Protein AF-A0A0C1RBG1-F1 (afdb_monomer)

Solvent-accessible surface area (backbone atoms only — not comparable to full-atom values): 11084 Å² total; per-residue (Å²): 135,83,86,79,91,82,89,80,85,78,92,84,81,88,85,77,86,66,79,85,80,63,87,72,46,83,83,54,57,69,66,54,53,52,53,46,37,55,54,37,28,77,75,60,36,88,51,19,62,55,52,54,53,48,50,45,70,75,40,62,83,54,51,66,67,57,48,42,53,54,52,25,73,69,40,92,48,73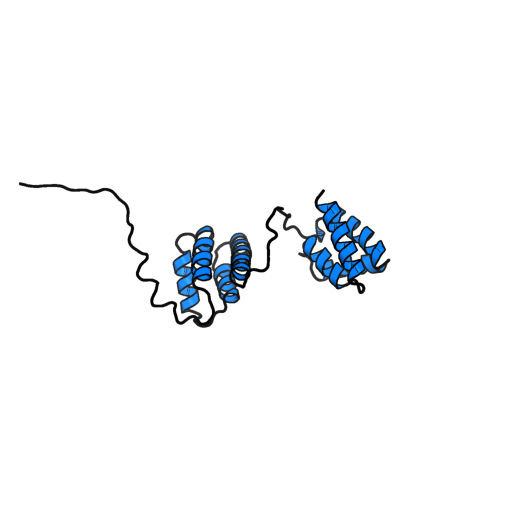,65,59,15,50,52,48,38,55,53,47,52,51,50,56,57,66,75,59,68,92,78,75,87,78,88,77,88,77,90,73,73,92,50,33,33,81,79,34,64,68,58,48,52,50,52,37,57,54,37,30,77,76,65,35,83,56,25,57,56,54,52,51,51,50,40,72,77,34,71,72,38,34,57,67,56,48,50,53,55,51,33,72,69,35,92,46,66,70,60,19,51,53,50,53,50,55,52,51,59,64,76,74,108

Organism: NCBI:txid1479485

Mean predicted aligned error: 18.34 Å

InterPro domains:
  IPR058395 Domain of unknown function DUF8082 [PF26309] (31-93)
  IPR058395 Domain of unknown function DUF8082 [PF26309] (118-177)

Radius of gyration: 24.05 Å; Cα contacts (8 Å, |Δi|>4): 130; chains: 1; bounding box: 37×74×69 Å

Sequence (181 aa):
KTGEAKDNTPEKQKFSDIKTSIENTLGINSEFLASCQEELTSFVGPFASVLLKNTLNQFPQLTPNELVERLAVAIPHPERSREFRNRAQILLSQTGSPQETTLFQDVVTSFPAANDPEFLQYCRKELVSFVGPFATVLIEDTIANNPNITPEQLVEVLVAKIPHQQRAQEFRNRIQIKYKS

Nearest PDB structures (foldseek):
  8w7t-assembly1_A-15  TM=1.778E-01  e=5.847E+00  Ureaplasma diversum
  8w7t-assembly1_A-17  TM=1.778E-01  e=5.847E+00  Ureaplasma diversum
  8w7t-assembly1_A-19  TM=1.778E-01  e=5.847E+00  Ureaplasma diversum
  8w7t-assembly1_A-21  TM=1.778E-01  e=5.847E+00  Ureaplasma diversum
  8w7t-assembly1_A-23  TM=1.778E-01  e=5.847E+00  Ureaplasma diversum

pLDDT: mean 70.13, std 16.53, range [34.0, 85.94]

Foldseek 3Di:
DDDDDDDDDDDPDDPPPPPPPLVQLPADDPVLLVVLLVLLCVQANPCSVVQLVVLCVVPVHDHLLVSLLSSLVVGDDVVSSVVSSVVSVVSVVVVPDDDDDDDDDDPPDQAAPLVVVVLVVVLLVLLCVQPNPCSVVLLVVVCVVPVSHHSLNSLVSSLVVRPDVVSSVVSVVVSVVVVVD

Structure (mmCIF, N/CA/C/O backbone):
data_AF-A0A0C1RBG1-F1
#
_entry.id   AF-A0A0C1RBG1-F1
#
loop_
_atom_site.group_PDB
_atom_site.id
_atom_site.type_symbol
_atom_site.label_atom_id
_atom_site.label_alt_id
_atom_site.label_comp_id
_atom_site.label_asym_id
_atom_site.label_entity_id
_atom_site.label_seq_id
_atom_site.pdbx_PDB_ins_code
_atom_site.Cartn_x
_atom_site.Cartn_y
_atom_site.Cartn_z
_atom_site.occupancy
_atom_site.B_iso_or_equiv
_atom_site.auth_seq_id
_atom_site.auth_comp_id
_atom_site.auth_asym_id
_atom_site.auth_atom_id
_atom_site.pdbx_PDB_model_num
ATOM 1 N N . LYS A 1 1 ? 4.254 56.036 -44.873 1.00 40.91 1 LYS A N 1
ATOM 2 C CA . LYS A 1 1 ? 5.076 54.826 -45.113 1.00 40.91 1 LYS A CA 1
ATOM 3 C C . LYS A 1 1 ? 5.541 54.332 -43.750 1.00 40.91 1 LYS A C 1
ATOM 5 O O . LYS A 1 1 ? 6.156 55.124 -43.057 1.00 40.91 1 LYS A O 1
ATOM 10 N N . THR A 1 2 ? 4.933 53.263 -43.230 1.00 41.03 2 THR A N 1
ATOM 11 C CA . THR A 1 2 ? 5.421 51.861 -43.337 1.00 41.03 2 THR A CA 1
ATOM 12 C C . THR A 1 2 ? 6.419 51.602 -42.203 1.00 41.03 2 THR A C 1
ATOM 14 O O . THR A 1 2 ? 7.477 52.211 -42.227 1.00 41.03 2 THR A O 1
ATOM 17 N N . GLY A 1 3 ? 6.013 50.939 -41.112 1.00 39.97 3 GLY A N 1
ATOM 18 C CA . GLY A 1 3 ? 6.242 49.497 -40.837 1.00 39.97 3 GLY A CA 1
ATOM 19 C C . GLY A 1 3 ? 7.303 49.404 -39.714 1.00 39.97 3 GLY A C 1
ATOM 20 O O . GLY A 1 3 ? 8.108 50.321 -39.631 1.00 39.97 3 GLY A O 1
ATOM 21 N N . GLU A 1 4 ? 7.396 48.475 -38.758 1.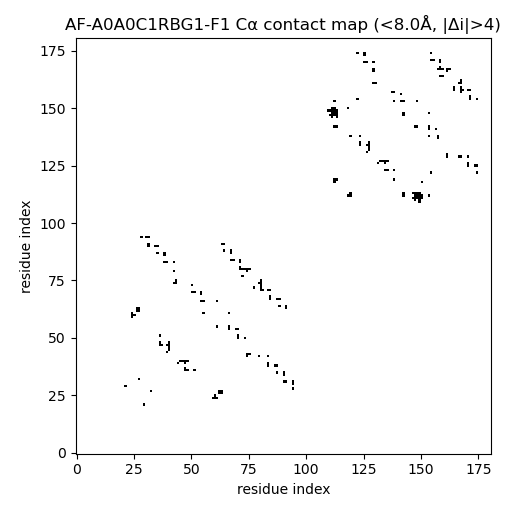00 41.66 4 GLU A N 1
ATOM 22 C CA . GLU A 1 4 ? 6.865 47.135 -38.430 1.00 41.66 4 GLU A CA 1
ATOM 23 C C . GLU A 1 4 ? 7.052 46.982 -36.881 1.00 41.66 4 GLU A C 1
ATOM 25 O O . GLU A 1 4 ? 7.977 47.580 -36.337 1.00 41.66 4 GLU A O 1
ATOM 30 N N . ALA A 1 5 ? 6.115 46.470 -36.060 1.00 46.34 5 ALA A N 1
ATOM 31 C CA . ALA A 1 5 ? 5.896 45.060 -35.643 1.00 46.34 5 ALA A CA 1
ATOM 32 C C . ALA A 1 5 ? 7.207 44.288 -35.313 1.00 46.34 5 ALA A C 1
ATOM 34 O O . ALA A 1 5 ? 8.104 44.276 -36.141 1.00 46.34 5 ALA A O 1
ATOM 35 N N . LYS A 1 6 ? 7.430 43.601 -34.175 1.00 43.31 6 LYS A N 1
ATOM 36 C CA . LYS A 1 6 ? 6.595 42.712 -33.331 1.00 43.31 6 LYS A CA 1
ATOM 37 C C . LYS A 1 6 ? 7.148 42.695 -31.891 1.00 43.31 6 LYS A C 1
ATOM 39 O O . LYS A 1 6 ? 8.359 42.703 -31.709 1.00 43.31 6 LYS A O 1
ATOM 44 N N . ASP A 1 7 ? 6.343 42.916 -30.857 1.00 39.44 7 ASP A N 1
ATOM 45 C CA . ASP A 1 7 ? 5.373 42.014 -30.200 1.00 39.44 7 ASP A CA 1
ATOM 46 C C . ASP A 1 7 ? 6.014 40.828 -29.457 1.00 39.44 7 ASP A C 1
ATOM 48 O O . ASP A 1 7 ? 6.644 39.951 -30.045 1.00 39.44 7 ASP A O 1
ATOM 52 N N . ASN A 1 8 ? 5.864 40.887 -28.133 1.00 40.06 8 ASN A N 1
ATOM 53 C CA . ASN A 1 8 ? 6.366 39.961 -27.130 1.00 40.06 8 ASN A CA 1
ATOM 54 C C . ASN A 1 8 ? 5.253 38.955 -26.770 1.00 40.06 8 ASN A C 1
ATOM 56 O O . ASN A 1 8 ? 4.129 39.346 -26.479 1.00 40.06 8 ASN A O 1
ATOM 60 N N . THR A 1 9 ? 5.625 37.677 -26.722 1.00 42.31 9 THR A N 1
ATOM 61 C CA . THR A 1 9 ? 5.037 36.524 -26.000 1.00 42.31 9 THR A CA 1
ATOM 62 C C . THR A 1 9 ? 4.398 36.924 -24.644 1.00 42.31 9 THR A C 1
ATOM 64 O O . THR A 1 9 ? 4.961 37.816 -24.005 1.00 42.31 9 THR A O 1
ATOM 67 N N . PRO A 1 10 ? 3.322 36.279 -24.108 1.00 40.59 10 PRO A N 1
ATOM 68 C CA . PRO A 1 10 ? 2.993 34.848 -24.215 1.00 40.59 10 PRO A CA 1
ATOM 69 C C . PRO A 1 10 ? 1.539 34.466 -24.556 1.00 40.59 10 PRO A C 1
ATOM 71 O O . PRO A 1 10 ? 0.566 35.078 -24.121 1.00 40.59 10 PRO A O 1
ATOM 74 N N . GLU A 1 11 ? 1.418 33.331 -25.247 1.00 36.16 11 GLU A N 1
ATOM 75 C CA . GLU A 1 11 ? 0.193 32.562 -25.478 1.00 36.16 11 GLU A CA 1
ATOM 76 C C . GL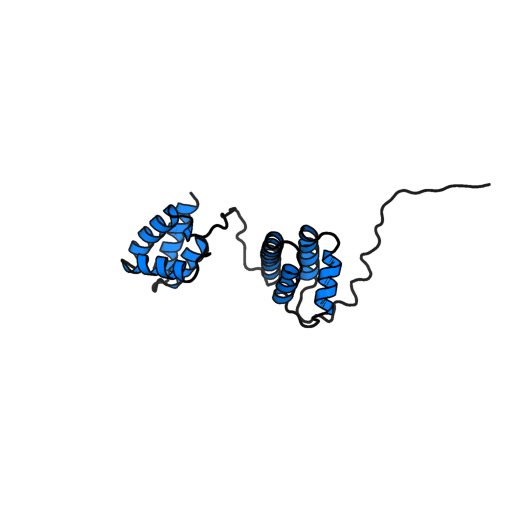U A 1 11 ? -0.535 32.213 -24.165 1.00 36.16 11 GLU A C 1
ATOM 78 O O . GLU A 1 11 ? -0.269 31.213 -23.500 1.00 36.16 11 GLU A O 1
ATOM 83 N N . LYS A 1 12 ? -1.516 33.039 -23.808 1.00 39.66 12 LYS A N 1
ATOM 84 C CA . LYS A 1 12 ? -2.578 32.748 -22.838 1.00 39.66 12 LYS A CA 1
ATOM 85 C C . LYS A 1 12 ? -3.860 32.411 -23.598 1.00 39.66 12 LYS A C 1
ATOM 87 O O . LYS A 1 12 ? -4.840 33.135 -23.487 1.00 39.66 12 LYS A O 1
ATOM 92 N N . GLN A 1 13 ? -3.884 31.345 -24.401 1.00 44.03 13 GLN A N 1
ATOM 93 C CA . GLN A 1 13 ? -5.141 30.985 -25.066 1.00 44.03 13 GLN A CA 1
ATOM 94 C C . GLN A 1 13 ? -5.253 29.510 -25.453 1.00 44.03 13 GLN A C 1
ATOM 96 O O . GLN A 1 13 ? -5.142 29.167 -26.624 1.00 44.03 13 GLN A O 1
ATOM 101 N N . LYS A 1 14 ? -5.545 28.637 -24.473 1.00 38.44 14 LYS A N 1
ATOM 102 C CA . LYS A 1 14 ? -6.302 27.394 -24.733 1.00 38.44 14 LYS A CA 1
ATOM 103 C C . LYS A 1 14 ? -6.879 26.733 -23.472 1.00 38.44 14 LYS A C 1
ATOM 105 O O . LYS A 1 14 ? -6.577 25.588 -23.167 1.00 38.44 14 LYS A O 1
ATOM 110 N N . PHE A 1 15 ? -7.717 27.453 -22.726 1.00 42.78 15 PHE A N 1
ATOM 111 C CA . PHE A 1 15 ? -8.453 26.887 -21.578 1.00 42.78 15 PHE A CA 1
ATOM 112 C C . PHE A 1 15 ? -9.985 26.906 -21.750 1.00 42.78 15 PHE A C 1
ATOM 114 O O . PHE A 1 15 ? -10.704 26.537 -20.827 1.00 42.78 15 PHE A O 1
ATOM 121 N N . SER A 1 16 ? -10.512 27.304 -22.913 1.00 35.94 16 SER A N 1
ATOM 122 C CA . SER A 1 16 ? -11.955 27.540 -23.098 1.00 35.94 16 SER A CA 1
ATOM 123 C C . SER A 1 16 ? -12.745 26.406 -23.761 1.00 35.94 16 SER A C 1
ATOM 125 O O . SER A 1 16 ? -13.958 26.365 -23.592 1.00 35.94 16 SER A O 1
ATOM 127 N N . ASP A 1 17 ? -12.113 25.453 -24.451 1.00 35.94 17 ASP A N 1
ATOM 128 C CA . ASP A 1 17 ? -12.851 24.482 -25.288 1.00 35.94 17 ASP A CA 1
ATOM 129 C C . ASP A 1 17 ? -13.026 23.088 -24.664 1.00 35.94 17 ASP A C 1
ATOM 131 O O . ASP A 1 17 ? -13.453 22.150 -25.334 1.00 35.94 17 ASP A O 1
ATOM 135 N N . ILE A 1 18 ? -12.685 22.916 -23.385 1.00 45.59 18 ILE A N 1
ATOM 136 C CA . ILE A 1 18 ? -12.730 21.597 -22.723 1.00 45.59 18 ILE A CA 1
ATOM 137 C C . ILE A 1 18 ? -13.996 21.436 -21.866 1.00 45.59 18 ILE A C 1
ATOM 139 O O . ILE A 1 18 ? -14.358 20.323 -21.506 1.00 45.59 18 ILE A O 1
ATOM 143 N N . LYS A 1 19 ? -14.724 22.523 -21.575 1.00 41.97 19 LYS A N 1
ATOM 144 C CA . LYS A 1 19 ? -15.831 22.492 -20.608 1.00 41.97 19 LYS A CA 1
ATOM 145 C C . LYS A 1 19 ? -17.075 21.724 -21.092 1.00 41.97 19 LYS A C 1
ATOM 147 O O . LYS A 1 19 ? -17.857 21.289 -20.263 1.00 41.97 19 LYS A O 1
ATOM 152 N N . THR A 1 20 ? -17.254 21.500 -22.396 1.00 39.50 20 THR A N 1
ATOM 153 C CA . THR A 1 20 ? -18.578 21.119 -22.942 1.00 39.50 20 THR A CA 1
ATOM 154 C C . THR A 1 20 ? -18.676 19.686 -23.487 1.00 39.50 20 THR A C 1
ATOM 156 O O . THR A 1 20 ? -19.682 19.336 -24.090 1.00 39.50 20 THR A O 1
ATOM 159 N N . SER A 1 21 ? -17.671 18.822 -23.288 1.00 39.47 21 SER A N 1
ATOM 160 C CA . SER A 1 21 ? -17.749 17.417 -23.751 1.00 39.47 21 SER A CA 1
ATOM 161 C C . SER A 1 21 ? -17.350 16.367 -22.706 1.00 39.47 21 SER A C 1
ATOM 163 O O . SER A 1 21 ? -17.203 15.197 -23.052 1.00 39.47 21 SER A O 1
ATOM 165 N N . ILE A 1 22 ? -17.192 16.769 -21.441 1.00 50.31 22 ILE A N 1
ATOM 166 C CA . ILE A 1 22 ? -16.882 15.883 -20.300 1.00 50.31 22 ILE A CA 1
ATOM 167 C C . ILE A 1 22 ? -18.067 15.719 -19.335 1.00 50.31 22 ILE A C 1
ATOM 169 O O . ILE A 1 22 ? -17.933 15.071 -18.306 1.00 50.31 22 ILE A O 1
ATOM 173 N N . GLU A 1 23 ? -19.244 16.261 -19.664 1.00 42.66 23 GLU A N 1
ATOM 174 C CA . GLU A 1 23 ? -20.423 16.216 -18.780 1.00 42.66 23 GLU A CA 1
ATOM 175 C C . GLU A 1 23 ? -21.245 14.919 -18.893 1.00 42.66 23 GLU A C 1
ATOM 177 O O . GLU A 1 23 ? -22.33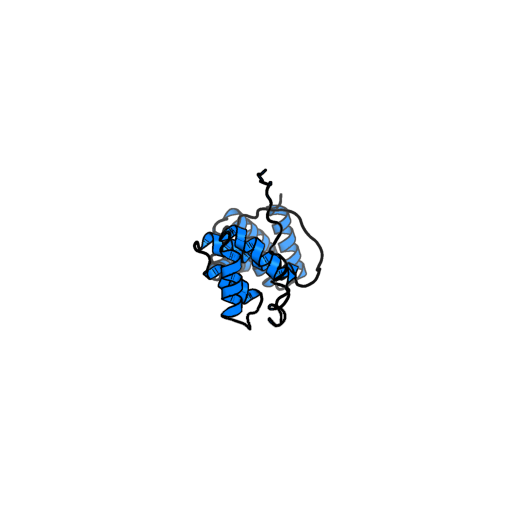7 14.836 -18.341 1.00 42.66 23 GLU A O 1
ATOM 182 N N . ASN A 1 24 ? -20.733 13.886 -19.575 1.00 44.47 24 ASN A N 1
ATOM 183 C CA . ASN A 1 24 ? -21.423 12.592 -19.688 1.00 44.47 24 ASN A CA 1
ATOM 184 C C . ASN A 1 24 ? -20.590 11.378 -19.233 1.00 44.47 24 ASN A C 1
ATOM 186 O O . ASN A 1 24 ? -20.993 10.238 -19.449 1.00 44.47 24 ASN A O 1
ATOM 190 N N . THR A 1 25 ? -19.447 11.594 -18.572 1.00 48.81 25 THR A N 1
ATOM 191 C CA . THR A 1 25 ? -18.699 10.508 -17.914 1.00 48.81 25 THR A CA 1
ATOM 192 C C . THR A 1 25 ? -19.231 10.351 -16.491 1.00 48.81 25 THR A C 1
ATOM 194 O O . THR A 1 25 ? -18.678 10.883 -15.530 1.00 48.81 25 THR A O 1
ATOM 197 N N . LEU A 1 26 ? -20.381 9.685 -16.383 1.00 54.84 26 LEU A N 1
ATOM 198 C CA . LEU A 1 26 ? -21.123 9.410 -15.151 1.00 54.84 26 LEU A CA 1
ATOM 199 C C . LEU A 1 26 ? -20.209 8.818 -14.054 1.00 54.84 26 LEU A C 1
ATOM 201 O O . LEU A 1 26 ? -19.971 7.615 -14.023 1.00 54.84 26 LEU A O 1
ATOM 205 N N . GLY A 1 27 ? -19.710 9.664 -13.145 1.00 56.00 27 GLY A N 1
ATOM 206 C CA . GLY A 1 27 ? -19.064 9.248 -11.892 1.00 56.00 27 GLY A CA 1
ATOM 207 C C . GLY A 1 27 ? -17.600 9.655 -11.691 1.00 56.00 27 GLY A C 1
ATOM 208 O O . GLY A 1 27 ? -17.068 9.399 -10.613 1.00 56.00 27 GLY A O 1
ATOM 209 N N . ILE A 1 28 ? -16.942 10.298 -12.666 1.00 68.12 28 ILE A N 1
ATOM 210 C CA . ILE A 1 28 ? -15.566 10.800 -12.490 1.00 68.12 28 ILE A CA 1
ATOM 211 C C . ILE A 1 28 ? -15.582 12.314 -12.254 1.00 68.12 28 ILE A C 1
ATOM 213 O O . ILE A 1 28 ? -16.000 13.082 -13.118 1.00 68.12 28 ILE A O 1
ATOM 217 N N . ASN A 1 29 ? -15.094 12.750 -11.089 1.00 75.50 29 ASN A N 1
ATOM 218 C CA . ASN A 1 29 ? -15.007 14.168 -10.737 1.00 75.50 29 ASN A CA 1
ATOM 219 C C . ASN A 1 29 ? -14.076 14.926 -11.701 1.00 75.50 29 ASN A C 1
ATOM 221 O O . ASN A 1 29 ? -12.960 14.487 -11.986 1.00 75.50 29 ASN A O 1
ATOM 225 N N . SER A 1 30 ? -14.498 16.104 -12.167 1.00 74.12 30 SER A N 1
ATOM 226 C CA . SER A 1 30 ? -13.683 16.950 -13.053 1.00 74.12 30 SER A CA 1
ATOM 227 C C . SER A 1 30 ? -12.395 17.440 -12.385 1.00 74.12 30 SER A C 1
ATOM 229 O O . SER A 1 30 ? -11.378 17.608 -13.051 1.00 74.12 30 SER A O 1
ATOM 231 N N . GLU A 1 31 ? -12.438 17.645 -11.067 1.00 77.44 31 GLU A N 1
ATOM 232 C CA . GLU A 1 31 ? -11.278 18.012 -10.251 1.00 77.44 31 GLU A CA 1
ATOM 233 C C . GLU A 1 31 ? -10.235 16.891 -10.247 1.00 77.44 31 GLU A C 1
ATOM 235 O O . GLU A 1 31 ? -9.071 17.124 -10.564 1.00 77.44 31 GLU A O 1
ATOM 240 N N . PHE A 1 32 ? -10.684 15.649 -10.042 1.00 81.62 32 PHE A N 1
ATOM 241 C CA . PHE A 1 32 ? -9.833 14.471 -10.172 1.00 81.62 32 PHE A CA 1
ATOM 242 C C . PHE A 1 32 ? -9.216 14.371 -11.571 1.00 81.62 32 PHE A C 1
ATOM 244 O O . PHE A 1 32 ? -8.028 14.102 -11.695 1.00 81.62 32 PHE A O 1
ATOM 251 N N . LEU A 1 33 ? -9.994 14.609 -12.629 1.00 82.62 33 LEU A N 1
ATOM 252 C CA . LEU A 1 33 ? -9.501 14.564 -14.008 1.00 82.62 33 LEU A CA 1
ATOM 253 C C . LEU A 1 33 ? -8.387 15.582 -14.270 1.00 82.62 33 LEU A C 1
ATOM 255 O O . LEU A 1 33 ? -7.390 15.239 -14.906 1.00 82.62 33 LEU A O 1
ATOM 259 N N . ALA A 1 34 ? -8.537 16.807 -13.765 1.00 82.62 34 ALA A N 1
ATOM 260 C CA . ALA A 1 34 ? -7.521 17.845 -13.888 1.00 82.62 34 ALA A CA 1
ATOM 261 C C . ALA A 1 34 ? -6.238 17.466 -13.131 1.00 82.62 34 ALA A C 1
ATOM 263 O O . ALA A 1 34 ? -5.156 17.485 -13.720 1.00 82.62 34 ALA A O 1
ATOM 264 N N . SER A 1 35 ? -6.361 17.038 -11.871 1.00 81.88 35 SER A N 1
ATOM 265 C CA . SER A 1 35 ? -5.220 16.601 -11.057 1.00 81.88 35 SER A CA 1
ATOM 266 C C . SER A 1 35 ? -4.542 15.356 -11.628 1.00 81.88 35 SER A C 1
ATOM 268 O O . SER A 1 35 ? -3.320 15.278 -11.676 1.00 81.88 35 SER A O 1
ATOM 270 N N . CYS A 1 36 ? -5.320 14.393 -12.121 1.00 83.56 36 CYS A N 1
ATOM 271 C CA . CYS A 1 36 ? -4.805 13.184 -12.751 1.00 83.56 36 CYS A CA 1
ATOM 272 C C . CYS A 1 36 ? -4.045 13.516 -14.040 1.00 83.56 36 CYS A C 1
ATOM 274 O O . CYS A 1 36 ? -2.986 12.946 -14.285 1.00 83.56 36 CYS A O 1
ATOM 276 N N . GLN A 1 37 ? -4.536 14.468 -14.843 1.00 85.38 37 GLN A N 1
ATOM 277 C CA . GLN A 1 37 ? -3.828 14.936 -16.034 1.00 85.38 37 GLN A CA 1
ATOM 278 C C . GLN A 1 37 ? -2.500 15.612 -15.686 1.00 85.38 37 GLN A C 1
ATOM 280 O O . GLN A 1 37 ? -1.495 15.362 -16.353 1.00 85.38 37 GLN A O 1
ATOM 285 N N . GLU A 1 38 ? -2.500 16.491 -14.685 1.00 83.38 38 GLU A N 1
ATOM 286 C CA . GLU A 1 38 ? -1.295 17.184 -14.228 1.00 83.38 38 GLU A CA 1
ATOM 287 C C . GLU A 1 38 ? -0.256 16.175 -13.738 1.00 83.38 38 GLU A C 1
ATOM 289 O O . GLU A 1 38 ? 0.891 16.194 -14.184 1.00 83.38 38 GLU A O 1
ATOM 294 N N . GLU A 1 39 ? -0.692 15.204 -12.937 1.00 82.50 39 GLU A N 1
ATOM 295 C CA . GLU A 1 39 ? 0.194 14.169 -12.426 1.00 82.50 39 GLU A CA 1
ATOM 296 C C . GLU A 1 39 ? 0.720 13.276 -13.555 1.00 82.50 39 GLU A C 1
ATOM 298 O O . GLU A 1 39 ? 1.917 13.026 -13.658 1.00 82.50 39 GLU A O 1
ATOM 303 N N . LEU A 1 40 ? -0.141 12.879 -14.495 1.00 83.38 40 LEU A N 1
ATOM 304 C CA . LEU A 1 40 ? 0.254 12.124 -15.682 1.00 83.38 40 LEU A CA 1
ATOM 305 C C . LEU A 1 40 ? 1.269 12.906 -16.541 1.00 83.38 40 LEU A C 1
ATOM 307 O O . LEU A 1 40 ? 2.193 12.312 -17.101 1.00 83.38 40 LEU A O 1
ATOM 311 N N . THR A 1 41 ? 1.154 14.237 -16.604 1.00 84.75 41 THR A N 1
ATOM 312 C CA . THR A 1 41 ? 2.094 15.111 -17.330 1.00 84.75 41 THR A CA 1
ATOM 313 C C . THR A 1 41 ? 3.503 15.025 -16.745 1.00 84.75 41 THR A C 1
ATOM 315 O O . THR A 1 41 ? 4.471 15.037 -17.503 1.00 84.75 41 THR A O 1
ATOM 318 N N . SER A 1 42 ? 3.646 14.824 -15.435 1.00 79.12 42 SER A N 1
ATOM 319 C CA . SER A 1 42 ? 4.953 14.604 -14.799 1.00 79.12 42 SER A CA 1
ATOM 320 C C . SER A 1 42 ? 5.638 13.306 -15.254 1.00 79.12 42 SER A C 1
ATOM 322 O O . SER A 1 42 ? 6.867 13.229 -15.251 1.00 79.12 42 SER A O 1
ATOM 324 N N . PHE A 1 43 ? 4.876 12.293 -15.693 1.00 80.25 43 PHE A N 1
ATOM 325 C CA . PHE A 1 43 ? 5.413 10.975 -16.067 1.00 80.25 43 PHE A CA 1
ATOM 326 C C . PHE A 1 43 ? 5.582 10.768 -17.574 1.00 80.25 43 PHE A C 1
ATOM 328 O O . PHE A 1 43 ? 6.593 10.198 -18.003 1.00 80.25 43 PHE A O 1
ATOM 335 N N . VAL A 1 44 ? 4.609 11.218 -18.374 1.00 79.50 44 VAL A N 1
ATOM 336 C CA . VAL A 1 44 ? 4.587 11.045 -19.843 1.00 79.50 44 VAL A CA 1
ATOM 337 C C . VAL A 1 44 ? 4.670 12.366 -20.612 1.00 79.50 44 VAL A C 1
ATOM 339 O O . VAL A 1 44 ? 4.649 12.374 -21.845 1.00 79.50 44 VAL A O 1
ATOM 342 N N . GLY A 1 45 ? 4.791 13.492 -19.907 1.00 78.31 45 GLY A N 1
ATOM 343 C CA . GLY A 1 45 ? 4.932 14.809 -20.514 1.00 78.31 45 GLY A CA 1
ATOM 344 C C . GLY A 1 45 ? 3.663 15.262 -21.247 1.00 78.31 45 GLY A C 1
ATOM 345 O O . GLY A 1 45 ? 2.550 14.899 -20.859 1.00 78.31 45 GLY A O 1
ATOM 346 N N . PRO A 1 46 ? 3.793 16.030 -22.345 1.00 78.38 46 PRO A N 1
ATOM 347 C CA . PRO A 1 46 ? 2.656 16.632 -23.052 1.00 78.38 46 PRO A CA 1
ATOM 348 C C . PRO A 1 46 ? 1.708 15.602 -23.691 1.00 78.38 46 PRO A C 1
ATOM 350 O O . PRO A 1 46 ? 0.605 15.948 -24.113 1.00 78.38 46 PRO A O 1
ATOM 353 N N . PHE A 1 47 ? 2.107 14.328 -23.747 1.00 79.94 47 PHE A N 1
ATOM 354 C CA . PHE A 1 47 ? 1.251 13.235 -24.200 1.00 79.94 47 PHE A CA 1
ATOM 355 C C . PHE A 1 47 ? 0.169 12.852 -23.183 1.00 79.94 47 PHE A C 1
ATOM 357 O O . PHE A 1 47 ? -0.783 12.172 -23.560 1.00 79.94 47 PHE A O 1
ATOM 364 N N . ALA A 1 48 ? 0.256 13.316 -21.932 1.00 81.69 48 ALA A N 1
ATOM 365 C CA . ALA A 1 48 ? -0.703 13.015 -20.870 1.00 81.69 48 ALA A CA 1
ATOM 366 C C . ALA A 1 48 ? -2.147 13.352 -21.256 1.00 81.69 48 ALA A C 1
ATOM 368 O O . ALA A 1 48 ? -3.032 12.504 -21.163 1.00 81.69 48 ALA A O 1
ATOM 369 N N . SER A 1 49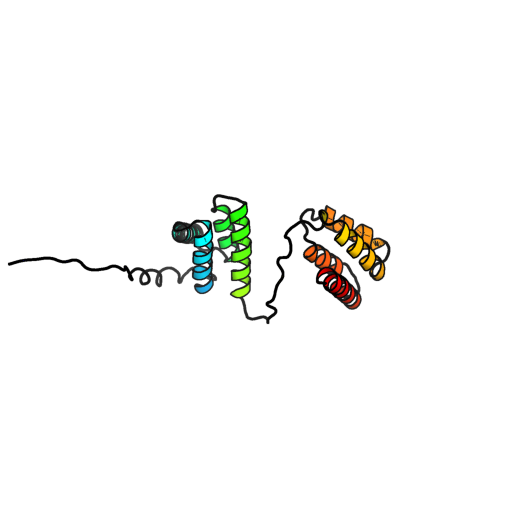 ? -2.386 14.562 -21.766 1.00 81.06 49 SER A N 1
ATOM 370 C CA . SER A 1 49 ? -3.724 14.993 -22.185 1.00 81.06 49 SER A CA 1
ATOM 371 C C . SER A 1 49 ? -4.279 14.129 -23.321 1.00 81.06 49 SER A C 1
ATOM 373 O O . SER A 1 49 ? -5.476 13.846 -23.363 1.00 81.06 49 SER A O 1
ATOM 375 N N . VAL A 1 50 ? -3.412 13.678 -24.236 1.00 84.25 50 VAL A N 1
ATOM 376 C CA . VAL A 1 50 ? -3.796 12.792 -25.344 1.00 84.25 50 VAL A CA 1
ATOM 377 C C . VAL A 1 50 ? -4.133 11.400 -24.819 1.00 84.25 50 VAL A C 1
ATOM 379 O O . VAL A 1 50 ? -5.148 10.838 -25.216 1.00 84.25 50 VAL A O 1
ATOM 382 N N . LEU A 1 51 ? -3.329 10.868 -23.898 1.00 84.62 51 LEU A N 1
ATOM 383 C CA . LEU A 1 51 ? -3.526 9.557 -23.281 1.00 84.62 51 LEU A CA 1
ATOM 384 C C . LEU A 1 51 ? -4.829 9.506 -22.472 1.00 84.62 51 LEU A C 1
ATOM 386 O O . LEU A 1 51 ? -5.627 8.582 -22.634 1.00 84.62 51 LEU A O 1
ATOM 390 N N . LEU A 1 52 ? -5.073 10.539 -21.662 1.00 85.38 52 LEU A N 1
ATOM 391 C CA . LEU A 1 52 ? -6.280 10.708 -20.858 1.00 85.38 52 LEU A CA 1
ATOM 392 C C . LEU A 1 52 ? -7.523 10.777 -21.742 1.00 85.38 52 LEU A C 1
ATOM 394 O O . LEU A 1 52 ? -8.457 9.990 -21.584 1.00 85.38 52 LEU A O 1
ATOM 398 N N . LYS A 1 53 ? -7.499 11.661 -22.743 1.00 81.50 53 LYS A N 1
ATOM 399 C CA . LYS A 1 53 ? -8.597 11.809 -23.699 1.00 81.50 53 LYS A CA 1
ATOM 400 C C . LYS A 1 53 ? -8.826 10.530 -24.502 1.00 81.50 53 LYS A C 1
ATOM 402 O O . LYS A 1 53 ? -9.974 10.148 -24.709 1.00 81.50 53 LYS A O 1
ATOM 407 N N . ASN A 1 54 ? -7.769 9.870 -24.967 1.00 83.56 54 ASN A N 1
ATOM 408 C CA . ASN A 1 54 ? -7.890 8.626 -25.722 1.00 83.56 54 ASN A CA 1
ATOM 409 C C . ASN A 1 54 ? -8.527 7.524 -24.866 1.00 83.56 54 ASN A C 1
ATOM 411 O O . ASN A 1 54 ? -9.435 6.846 -25.328 1.00 83.56 54 ASN A O 1
ATOM 415 N N . THR A 1 55 ? -8.118 7.401 -23.604 1.00 84.50 55 THR A N 1
ATOM 416 C CA . THR A 1 55 ? -8.640 6.385 -22.680 1.00 84.50 55 THR A CA 1
ATOM 417 C C . THR A 1 55 ? -10.122 6.603 -22.375 1.00 84.50 55 THR A C 1
ATOM 419 O O . THR A 1 55 ? -10.908 5.663 -22.465 1.00 84.50 55 THR A O 1
ATOM 422 N N . LEU A 1 56 ? -10.530 7.847 -22.110 1.00 81.06 56 LEU A N 1
ATOM 423 C CA . LEU A 1 56 ? -11.939 8.195 -21.890 1.00 81.06 56 LEU A CA 1
ATOM 424 C C . LEU A 1 56 ? -12.808 7.971 -23.136 1.00 81.06 56 LEU A C 1
ATOM 426 O O . LEU A 1 56 ? -13.941 7.516 -23.017 1.00 81.06 56 LEU A O 1
ATOM 430 N N . ASN A 1 57 ? -12.284 8.256 -24.334 1.00 82.06 57 ASN A N 1
ATOM 431 C CA . ASN A 1 57 ? -13.009 7.994 -25.582 1.00 82.06 57 ASN A CA 1
ATOM 432 C C . ASN A 1 57 ? -13.119 6.496 -25.891 1.00 82.06 57 ASN A C 1
ATOM 434 O O . ASN A 1 57 ? -14.133 6.055 -26.424 1.00 82.06 57 ASN A O 1
ATOM 438 N N . GLN A 1 58 ? -12.083 5.715 -25.577 1.00 78.06 58 GLN A N 1
ATOM 439 C CA . GLN A 1 58 ? -12.093 4.265 -25.782 1.00 78.06 58 GLN A CA 1
ATOM 440 C C . GLN A 1 58 ? -13.021 3.547 -24.800 1.00 78.06 58 GLN A C 1
ATOM 442 O O . GLN A 1 58 ? -13.612 2.528 -25.152 1.00 78.06 58 GLN A O 1
ATOM 447 N N . PHE A 1 59 ? -13.166 4.074 -23.585 1.00 78.38 59 PHE A N 1
ATOM 448 C CA . PHE A 1 59 ? -13.980 3.466 -22.543 1.00 78.38 59 PHE A CA 1
ATOM 449 C C . PHE A 1 59 ? -14.851 4.533 -21.853 1.00 78.38 59 PHE A C 1
ATOM 451 O O . PHE A 1 59 ? -14.506 5.031 -20.779 1.00 78.38 59 PHE A O 1
ATOM 458 N N . PRO A 1 60 ? -16.013 4.868 -22.438 1.00 68.25 60 PRO A N 1
ATOM 459 C CA . PRO A 1 60 ? -16.883 5.937 -21.939 1.00 68.25 60 PRO A CA 1
ATOM 460 C C . PRO A 1 60 ? -17.539 5.638 -20.579 1.00 68.25 60 PRO A C 1
ATOM 462 O O . PRO A 1 60 ? -18.119 6.532 -19.975 1.00 68.25 60 PRO A O 1
ATOM 465 N N . GLN A 1 61 ? -17.447 4.396 -20.089 1.00 70.12 61 GLN A N 1
ATOM 466 C CA . GLN A 1 61 ? -18.010 3.949 -18.807 1.00 70.12 61 GLN A CA 1
ATOM 467 C C . GLN A 1 61 ? -16.929 3.484 -17.814 1.00 70.12 61 GLN A C 1
ATOM 469 O O . GLN A 1 61 ? -17.136 2.531 -17.068 1.00 70.12 61 GLN A O 1
ATOM 474 N N . LEU A 1 62 ? -15.743 4.100 -17.840 1.00 72.75 62 LEU A N 1
ATOM 475 C CA . LEU A 1 62 ? -14.691 3.807 -16.861 1.00 72.75 62 LEU A CA 1
ATOM 476 C C . LEU A 1 62 ? -15.043 4.339 -15.477 1.00 72.75 62 LEU A C 1
ATOM 478 O O . LEU A 1 62 ? -15.544 5.454 -15.336 1.00 72.75 62 LEU A O 1
ATOM 482 N N . THR A 1 63 ? -14.669 3.578 -14.452 1.00 79.31 63 THR A N 1
ATOM 483 C CA . THR A 1 63 ? -14.563 4.113 -13.096 1.00 79.31 63 THR A CA 1
ATOM 484 C C . THR A 1 63 ? -13.262 4.921 -12.950 1.00 79.31 63 THR A C 1
ATOM 486 O O . THR A 1 63 ? -12.314 4.729 -13.722 1.00 79.31 63 THR A O 1
ATOM 489 N N . PRO A 1 64 ? -13.162 5.796 -11.935 1.00 77.12 64 PRO A N 1
ATOM 490 C CA . PRO A 1 64 ? -11.925 6.512 -11.641 1.00 77.12 64 PRO A CA 1
ATOM 491 C C . PRO A 1 64 ? -10.719 5.584 -11.394 1.00 77.12 64 PRO A C 1
ATOM 493 O O . PRO A 1 64 ? -9.618 5.882 -11.849 1.00 77.12 64 PRO A O 1
ATOM 496 N N . ASN A 1 65 ? -10.922 4.439 -10.729 1.00 80.25 65 ASN A N 1
ATOM 497 C CA . ASN A 1 65 ? -9.860 3.455 -10.492 1.00 80.25 65 ASN A CA 1
ATOM 498 C C . ASN A 1 65 ? -9.420 2.786 -11.797 1.00 80.25 65 ASN A C 1
ATOM 500 O O . ASN A 1 65 ? -8.228 2.748 -12.098 1.00 80.25 65 ASN A O 1
ATOM 504 N N . GLU A 1 66 ? -10.366 2.310 -12.614 1.00 83.12 66 GLU A N 1
ATOM 505 C CA . GLU A 1 66 ? -10.015 1.690 -13.893 1.00 83.12 66 GLU A CA 1
ATOM 506 C C . GLU A 1 66 ? -9.353 2.679 -14.861 1.00 83.12 66 GLU A C 1
ATOM 508 O O . GLU A 1 66 ? -8.484 2.275 -15.633 1.00 83.12 66 GLU A O 1
ATOM 513 N N . LEU A 1 67 ? -9.699 3.970 -14.809 1.00 85.94 67 LEU A N 1
ATOM 514 C CA . LEU A 1 67 ? -9.001 5.001 -15.577 1.00 85.94 67 LEU A CA 1
ATOM 515 C C . LEU A 1 67 ? -7.512 5.053 -15.205 1.00 85.94 67 LEU A C 1
ATOM 517 O O . LEU A 1 67 ? -6.661 5.038 -16.094 1.00 85.94 67 LEU A O 1
ATOM 521 N N . VAL A 1 68 ? -7.193 5.059 -13.908 1.00 85.62 68 VAL A N 1
ATOM 522 C CA . VAL A 1 68 ? -5.806 5.067 -13.417 1.00 85.62 68 VAL A CA 1
ATOM 523 C C . VAL A 1 68 ? -5.049 3.823 -13.864 1.00 85.62 68 VAL A C 1
ATOM 525 O O . VAL A 1 68 ? -3.938 3.952 -14.373 1.00 85.62 68 VAL A O 1
ATOM 528 N N . GLU A 1 69 ? -5.651 2.637 -13.749 1.00 84.25 69 GLU A N 1
ATOM 529 C CA . GLU A 1 69 ? -5.032 1.387 -14.214 1.00 84.25 69 GLU A CA 1
ATOM 530 C C . GLU A 1 69 ? -4.682 1.446 -15.701 1.00 84.25 69 GLU A C 1
ATOM 532 O O . GLU A 1 69 ? -3.572 1.108 -16.114 1.00 84.25 69 GLU A O 1
ATOM 537 N N . ARG A 1 70 ? -5.623 1.915 -16.527 1.00 84.75 70 ARG A N 1
ATOM 538 C CA . ARG A 1 70 ? -5.435 2.007 -17.979 1.00 84.75 70 ARG A CA 1
ATOM 539 C C . ARG A 1 70 ? -4.333 2.989 -18.347 1.00 84.75 70 ARG A C 1
ATOM 541 O O . ARG A 1 70 ? -3.517 2.686 -19.216 1.00 84.75 70 ARG A O 1
ATOM 548 N N . LEU A 1 71 ? -4.296 4.137 -17.677 1.00 85.69 71 LEU A N 1
ATOM 549 C CA . LEU A 1 71 ? -3.255 5.136 -17.887 1.00 85.69 71 LEU A CA 1
ATOM 550 C C . LEU A 1 71 ? -1.897 4.612 -17.432 1.00 85.69 71 LEU A C 1
ATOM 552 O O . LEU A 1 71 ? -0.939 4.744 -18.184 1.00 85.69 71 LEU A O 1
ATOM 556 N N . ALA A 1 72 ? -1.825 3.946 -16.278 1.00 84.06 72 ALA A N 1
ATOM 557 C CA . ALA A 1 72 ? -0.599 3.346 -15.766 1.00 84.06 72 ALA A CA 1
ATOM 558 C C . ALA A 1 72 ? -0.023 2.314 -16.746 1.00 84.06 72 ALA A C 1
ATOM 560 O O . ALA A 1 72 ? 1.174 2.345 -17.030 1.00 84.06 72 ALA A O 1
ATOM 561 N N . VAL A 1 73 ? -0.855 1.437 -17.315 1.00 82.50 73 VAL A N 1
ATOM 562 C CA . VAL A 1 73 ? -0.423 0.450 -18.325 1.00 82.50 73 VAL A CA 1
ATOM 563 C C . VAL A 1 73 ? 0.100 1.121 -19.599 1.00 82.50 73 VAL A C 1
ATOM 565 O O . VAL A 1 73 ? 0.967 0.575 -20.278 1.00 82.50 73 VAL A O 1
ATOM 568 N N . ALA A 1 74 ? -0.402 2.310 -19.924 1.00 78.56 74 ALA A N 1
ATOM 569 C CA . ALA A 1 74 ? 0.010 3.061 -21.100 1.00 78.56 74 ALA A CA 1
ATOM 570 C C . ALA A 1 74 ? 1.298 3.888 -20.891 1.00 78.56 74 ALA A C 1
ATOM 572 O O . ALA A 1 74 ? 1.819 4.448 -21.858 1.00 78.56 74 ALA A O 1
ATOM 573 N N . ILE A 1 75 ? 1.840 3.952 -19.667 1.00 82.19 75 ILE A N 1
ATOM 574 C CA . ILE A 1 75 ? 3.124 4.605 -19.383 1.00 82.19 75 ILE A CA 1
ATOM 575 C C . ILE A 1 75 ? 4.268 3.681 -19.830 1.00 82.19 75 ILE A C 1
ATOM 577 O O . ILE A 1 75 ? 4.434 2.592 -19.273 1.00 82.19 75 ILE A O 1
ATOM 581 N N . PRO A 1 76 ? 5.117 4.104 -20.787 1.00 68.50 76 PRO A N 1
ATOM 582 C CA . PRO A 1 76 ? 6.358 3.400 -21.059 1.00 68.50 76 PRO A CA 1
ATOM 583 C C . PRO A 1 76 ? 7.240 3.579 -19.820 1.00 68.50 76 PRO A C 1
ATOM 585 O O . PRO A 1 76 ? 7.514 4.717 -19.448 1.00 68.50 76 PRO A O 1
ATOM 588 N N . HIS A 1 77 ? 7.666 2.470 -19.213 1.00 73.31 77 HIS A N 1
ATOM 589 C CA . HIS A 1 77 ? 8.401 2.300 -17.942 1.00 73.31 77 HIS A CA 1
ATOM 590 C C . HIS A 1 77 ? 7.525 1.794 -16.775 1.00 73.31 77 HIS A C 1
ATOM 592 O O . HIS A 1 77 ? 6.737 2.558 -16.212 1.00 73.31 77 HIS A O 1
ATOM 598 N N . PRO A 1 78 ? 7.721 0.534 -16.332 1.00 70.25 78 PRO A N 1
ATOM 599 C CA . PRO A 1 78 ? 6.931 -0.066 -15.253 1.00 70.25 78 PRO A CA 1
ATOM 600 C C . PRO A 1 78 ? 7.147 0.618 -13.895 1.00 70.25 78 PRO A C 1
ATOM 602 O O . PRO A 1 78 ? 6.241 0.639 -13.068 1.00 70.25 78 PRO A O 1
ATOM 605 N N . GLU A 1 79 ? 8.318 1.220 -13.670 1.00 73.62 79 GLU A N 1
ATOM 606 C CA . GLU A 1 79 ? 8.603 1.981 -12.448 1.00 73.62 79 GLU A CA 1
ATOM 607 C C . GLU A 1 79 ? 7.744 3.251 -12.368 1.00 73.62 79 GLU A C 1
ATOM 609 O O . GLU A 1 79 ? 7.000 3.431 -11.406 1.00 73.62 79 GLU A O 1
ATOM 614 N N . ARG A 1 80 ? 7.730 4.052 -13.442 1.00 75.19 80 ARG A N 1
ATOM 615 C CA . ARG A 1 80 ? 6.888 5.254 -13.559 1.00 75.19 80 ARG A CA 1
ATOM 616 C C . ARG A 1 80 ? 5.400 4.929 -13.558 1.00 75.19 80 ARG A C 1
ATOM 618 O O . ARG A 1 80 ? 4.613 5.664 -12.978 1.00 75.19 80 ARG A O 1
ATOM 625 N N . SER A 1 81 ? 5.021 3.818 -14.187 1.00 78.06 81 SER A N 1
ATOM 626 C CA . SER A 1 81 ? 3.660 3.279 -14.151 1.00 78.06 81 SER A CA 1
ATOM 627 C C . SER A 1 81 ? 3.197 3.026 -12.715 1.00 78.06 81 SER A C 1
ATOM 629 O O . SER A 1 81 ? 2.130 3.491 -12.308 1.00 78.06 81 SER A O 1
ATOM 631 N N . ARG A 1 82 ? 4.039 2.360 -11.915 1.00 77.25 82 ARG A N 1
ATOM 632 C CA . ARG A 1 82 ? 3.766 2.089 -10.501 1.00 77.25 82 ARG A CA 1
ATOM 633 C C . ARG A 1 82 ? 3.696 3.373 -9.673 1.00 77.25 82 ARG A C 1
ATOM 635 O O . ARG A 1 82 ? 2.792 3.511 -8.854 1.00 77.25 82 ARG A O 1
ATOM 642 N N . GLU A 1 83 ? 4.617 4.309 -9.887 1.00 77.25 83 GLU A N 1
ATOM 643 C CA . GLU A 1 83 ? 4.610 5.601 -9.189 1.00 77.25 83 GLU A CA 1
ATOM 644 C C . GLU A 1 83 ? 3.366 6.435 -9.507 1.00 77.25 83 GLU A C 1
ATOM 646 O O . GLU A 1 83 ? 2.716 6.945 -8.592 1.00 77.25 83 GLU A O 1
ATOM 651 N N . PHE A 1 84 ? 2.998 6.525 -10.786 1.00 84.88 84 PHE A N 1
ATOM 652 C CA . PHE A 1 84 ? 1.781 7.198 -11.223 1.00 84.88 84 PHE A CA 1
ATOM 653 C C . PHE A 1 84 ? 0.539 6.560 -10.596 1.00 84.88 84 PHE A C 1
ATOM 655 O O . PHE A 1 84 ? -0.300 7.276 -10.059 1.00 84.88 84 PHE A O 1
ATOM 662 N N . ARG A 1 85 ? 0.439 5.223 -10.604 1.00 84.38 85 ARG A N 1
ATOM 663 C CA . ARG A 1 85 ? -0.681 4.490 -9.996 1.00 84.38 85 ARG A CA 1
ATOM 664 C C . ARG A 1 85 ? -0.837 4.834 -8.516 1.00 84.38 85 ARG A C 1
ATOM 666 O O . ARG A 1 85 ? -1.932 5.189 -8.094 1.00 84.38 85 ARG A O 1
ATOM 673 N N . ASN A 1 86 ? 0.258 4.805 -7.754 1.00 80.94 86 ASN A N 1
ATOM 674 C CA . ASN A 1 86 ? 0.245 5.156 -6.333 1.00 80.94 86 ASN A CA 1
ATOM 675 C C . ASN A 1 86 ? -0.241 6.594 -6.109 1.00 80.94 86 ASN A C 1
ATOM 677 O O . ASN A 1 86 ? -1.127 6.828 -5.290 1.00 80.94 86 ASN A O 1
ATOM 681 N N . ARG A 1 87 ? 0.297 7.562 -6.861 1.00 80.12 87 ARG A N 1
ATOM 682 C CA . ARG A 1 87 ? -0.090 8.977 -6.740 1.00 80.12 87 ARG A CA 1
ATOM 683 C C . ARG A 1 87 ? -1.539 9.214 -7.143 1.00 80.12 87 ARG A C 1
ATOM 685 O O . ARG A 1 87 ? -2.287 9.866 -6.421 1.00 80.12 87 ARG A O 1
ATOM 692 N N . ALA A 1 88 ? -1.969 8.624 -8.248 1.00 81.81 88 ALA A N 1
ATOM 693 C CA . ALA A 1 88 ? -3.334 8.753 -8.723 1.00 81.81 88 ALA A CA 1
ATOM 694 C C . ALA A 1 88 ? -4.348 8.084 -7.777 1.00 81.81 88 ALA A C 1
ATOM 696 O O . ALA A 1 88 ? -5.438 8.612 -7.584 1.00 81.81 88 ALA A O 1
ATOM 697 N N . GLN A 1 89 ? -3.984 6.989 -7.106 1.00 79.44 89 GLN A N 1
ATOM 698 C CA . GLN A 1 89 ? -4.831 6.346 -6.097 1.00 79.44 89 GLN A CA 1
ATOM 699 C C . GLN A 1 89 ? -4.960 7.178 -4.806 1.00 79.44 89 GLN A C 1
ATOM 701 O O . GLN A 1 89 ? -6.019 7.191 -4.171 1.00 79.44 89 GLN A O 1
ATOM 706 N N . ILE A 1 90 ? -3.929 7.957 -4.464 1.00 79.19 90 ILE A N 1
ATOM 707 C CA . ILE A 1 90 ? -4.005 8.971 -3.403 1.00 79.19 90 ILE A CA 1
ATOM 708 C C . ILE A 1 90 ? -4.990 10.083 -3.803 1.00 79.19 90 ILE A C 1
ATOM 710 O O . ILE A 1 90 ? -5.856 10.434 -3.004 1.00 79.19 90 ILE A O 1
ATOM 714 N N . LEU A 1 91 ? -4.939 10.574 -5.049 1.00 77.38 91 LEU A N 1
ATOM 715 C CA . LEU A 1 91 ? -5.890 11.576 -5.564 1.00 77.38 91 LEU A CA 1
ATOM 716 C C . LEU A 1 91 ? -7.347 11.071 -5.546 1.00 77.38 91 LEU A C 1
ATOM 718 O O . LEU A 1 91 ? -8.272 11.826 -5.244 1.00 77.38 91 LEU A O 1
ATOM 722 N N . LEU A 1 92 ? -7.567 9.782 -5.820 1.00 74.00 92 LEU A N 1
ATOM 723 C CA . LEU A 1 92 ? -8.890 9.151 -5.717 1.00 74.00 92 LEU A CA 1
ATOM 724 C C . LEU A 1 92 ? -9.421 9.141 -4.283 1.00 74.00 92 LEU A C 1
ATOM 726 O O . LEU A 1 92 ? -10.587 9.449 -4.052 1.00 74.00 92 LEU A O 1
ATOM 730 N N . SER A 1 93 ? -8.552 8.840 -3.322 1.00 66.50 93 SER A N 1
ATOM 731 C CA . SER A 1 93 ? -8.894 8.857 -1.896 1.00 66.50 93 SER A CA 1
ATOM 732 C C . SER A 1 93 ? -9.194 10.277 -1.400 1.00 66.50 93 SER A C 1
ATOM 734 O O . SER A 1 93 ? -10.071 10.473 -0.567 1.00 66.50 93 SER A O 1
ATOM 736 N N . GLN A 1 94 ? -8.505 11.283 -1.946 1.00 62.56 94 GLN A N 1
ATOM 737 C CA . GLN A 1 94 ? -8.687 12.693 -1.582 1.00 62.56 94 GLN A CA 1
ATOM 738 C C . GLN A 1 94 ? -9.963 13.319 -2.161 1.00 62.56 94 GLN A C 1
ATOM 740 O O . GLN A 1 94 ? -10.496 14.267 -1.592 1.00 62.56 94 GLN A O 1
ATOM 745 N N . THR A 1 95 ? -10.481 12.783 -3.266 1.00 54.66 95 THR A N 1
ATOM 746 C CA . THR A 1 95 ? -11.690 13.298 -3.935 1.00 54.66 95 THR A CA 1
ATOM 747 C C . THR A 1 95 ? -12.986 12.654 -3.421 1.00 54.66 95 THR A C 1
ATOM 749 O O . THR A 1 95 ? -14.070 12.952 -3.924 1.00 54.66 95 THR A O 1
ATOM 752 N N . GLY A 1 96 ? -12.891 11.814 -2.380 1.00 48.06 96 GLY A N 1
ATOM 753 C CA . GLY A 1 96 ? -14.005 11.153 -1.702 1.00 48.06 96 GLY A CA 1
ATOM 754 C C . GLY A 1 96 ? -14.072 11.482 -0.209 1.00 48.06 96 GLY A C 1
ATOM 755 O O . GLY A 1 96 ? -13.745 10.645 0.616 1.00 48.06 96 GLY A O 1
ATOM 756 N N . SER A 1 97 ? -14.606 12.660 0.127 1.00 34.00 97 SER A N 1
ATOM 757 C CA . SER A 1 97 ? -14.938 13.128 1.490 1.00 34.00 97 SER A CA 1
ATOM 758 C C . SER A 1 97 ? -13.761 13.390 2.458 1.00 34.00 97 SER A C 1
ATOM 760 O O . SER A 1 97 ? -12.822 12.605 2.549 1.00 34.00 97 SER A O 1
ATOM 762 N N . PRO A 1 98 ? -13.829 14.471 3.261 1.00 43.16 98 PRO A N 1
ATOM 763 C CA . PRO A 1 98 ? -12.842 14.767 4.290 1.00 43.16 98 PRO A CA 1
ATOM 764 C C . PRO A 1 98 ? -13.059 13.842 5.491 1.00 43.16 98 PRO A C 1
ATOM 766 O O . PRO A 1 98 ? -13.929 14.085 6.322 1.00 43.16 98 PRO A O 1
ATOM 769 N N . GLN A 1 99 ? -12.263 12.785 5.603 1.00 34.69 99 GLN A N 1
ATOM 770 C CA . GLN A 1 99 ? -11.995 12.177 6.903 1.00 34.69 99 GLN A CA 1
ATOM 771 C C . GLN A 1 99 ? -10.587 12.586 7.318 1.00 34.69 99 GLN A C 1
ATOM 773 O O . GLN A 1 99 ? -9.586 12.083 6.821 1.00 34.69 99 GLN A O 1
ATOM 778 N N . GLU A 1 100 ? -10.590 13.633 8.139 1.00 35.66 100 GLU A N 1
ATOM 779 C CA . GLU A 1 100 ? -9.580 14.069 9.096 1.00 35.66 100 GLU A CA 1
ATOM 780 C C . GLU A 1 100 ? -8.167 13.484 8.955 1.00 35.66 100 GLU A C 1
ATOM 782 O O . GLU A 1 100 ? -7.859 12.367 9.355 1.00 35.66 100 GLU A O 1
ATOM 787 N N . THR A 1 101 ? -7.277 14.358 8.488 1.00 44.78 101 THR A N 1
ATOM 788 C CA . THR A 1 101 ? -6.102 14.782 9.253 1.00 44.78 101 THR A CA 1
ATOM 789 C C . THR A 1 101 ? -5.375 13.683 10.026 1.00 44.78 101 THR A C 1
ATOM 791 O O . THR A 1 101 ? -5.550 13.524 11.229 1.00 44.78 101 THR A O 1
ATOM 794 N N . THR A 1 102 ? -4.371 13.091 9.389 1.00 36.34 102 THR A N 1
ATOM 795 C CA . THR A 1 102 ? -3.009 13.240 9.920 1.00 36.34 102 THR A CA 1
ATOM 796 C C . THR A 1 102 ? -2.017 13.230 8.760 1.00 36.34 102 THR A C 1
ATOM 798 O O . THR A 1 102 ? -1.464 12.206 8.372 1.00 36.34 102 THR A O 1
ATOM 801 N N . LEU A 1 103 ? -1.794 14.409 8.177 1.00 56.25 103 LEU A N 1
ATOM 802 C CA . LEU A 1 103 ? -0.498 14.699 7.570 1.00 56.25 103 LEU A CA 1
ATOM 803 C C . LEU A 1 103 ? 0.545 14.565 8.685 1.00 56.25 103 LEU A C 1
ATOM 805 O O . LEU A 1 103 ? 0.294 15.056 9.778 1.00 56.25 103 LEU A O 1
ATOM 809 N N . PHE A 1 104 ? 1.633 13.838 8.443 1.00 41.78 104 PHE A N 1
ATOM 810 C CA . PHE A 1 104 ? 3.032 14.260 8.615 1.00 41.78 104 PHE A CA 1
ATOM 811 C C . PHE A 1 104 ? 3.941 13.023 8.626 1.00 41.78 104 PHE A C 1
ATOM 813 O O . PHE A 1 104 ? 3.841 12.173 9.506 1.00 41.78 104 PHE A O 1
ATOM 820 N N . GLN A 1 105 ? 4.825 12.999 7.622 1.00 48.44 105 GLN A N 1
ATOM 821 C CA . GLN A 1 105 ? 6.123 12.323 7.557 1.00 48.44 105 GLN A CA 1
ATOM 822 C C . GLN A 1 105 ? 6.194 10.859 8.043 1.00 48.44 105 GLN A C 1
ATOM 824 O O . GLN A 1 105 ? 6.172 10.572 9.237 1.00 48.44 105 GLN A O 1
ATOM 829 N N . ASP A 1 106 ? 6.454 9.936 7.119 1.00 36.72 106 ASP A N 1
ATOM 830 C CA . ASP A 1 106 ? 7.836 9.481 6.947 1.00 36.72 106 ASP A CA 1
ATOM 831 C C . ASP A 1 106 ? 8.015 8.795 5.584 1.00 36.72 106 ASP A C 1
ATOM 833 O O . ASP A 1 106 ? 7.092 8.201 5.030 1.00 36.72 106 ASP A O 1
ATOM 837 N N . VAL A 1 107 ? 9.207 8.927 5.020 1.00 47.31 107 VAL A N 1
ATOM 838 C CA . VAL A 1 107 ? 9.689 8.201 3.843 1.00 47.31 107 VAL A CA 1
ATOM 839 C C . VAL A 1 107 ? 9.871 6.733 4.238 1.00 47.31 107 VAL A C 1
ATOM 841 O O . VAL A 1 107 ? 10.985 6.268 4.446 1.00 47.31 107 VAL A O 1
ATOM 844 N N . VAL A 1 108 ? 8.778 5.977 4.359 1.00 42.44 108 VAL A N 1
ATOM 845 C CA . VAL A 1 108 ? 8.873 4.553 4.703 1.00 42.44 108 VAL A CA 1
ATOM 846 C C . VAL A 1 108 ? 9.220 3.770 3.440 1.00 42.44 108 VAL A C 1
ATOM 848 O O . VAL A 1 108 ? 8.362 3.361 2.661 1.00 42.44 108 VAL A O 1
ATOM 851 N N . THR A 1 109 ? 10.523 3.660 3.187 1.00 48.12 109 THR A N 1
ATOM 852 C CA . THR A 1 109 ? 11.226 2.471 2.687 1.00 48.12 109 THR A CA 1
ATOM 853 C C . THR A 1 109 ? 10.264 1.376 2.203 1.00 48.12 109 THR A C 1
ATOM 855 O O . THR A 1 109 ? 9.905 0.466 2.944 1.00 48.12 109 THR A O 1
ATOM 858 N N . SER A 1 110 ? 9.828 1.477 0.939 1.00 50.88 110 SER A N 1
ATOM 859 C CA . SER A 1 110 ? 8.923 0.529 0.262 1.00 50.88 110 SER A CA 1
ATOM 860 C C . SER A 1 110 ? 9.660 -0.768 -0.102 1.00 50.88 110 SER A C 1
ATOM 862 O O . SER A 1 110 ? 9.705 -1.192 -1.257 1.00 50.88 110 SER A O 1
ATOM 864 N N . PHE A 1 111 ? 10.317 -1.372 0.883 1.00 59.84 111 PHE A N 1
ATOM 865 C CA . PHE A 1 111 ? 10.969 -2.662 0.748 1.00 59.84 111 PHE A CA 1
ATOM 866 C C . PHE A 1 111 ? 10.122 -3.711 1.481 1.00 59.84 111 PHE A C 1
ATOM 868 O O . PHE A 1 111 ? 9.486 -3.398 2.492 1.00 59.84 111 PHE A O 1
ATOM 875 N N . PRO A 1 112 ? 10.061 -4.948 0.963 1.00 70.38 112 PRO A N 1
ATOM 876 C CA . PRO A 1 112 ? 9.347 -6.035 1.618 1.00 70.38 112 PRO A CA 1
ATOM 877 C C . PRO A 1 112 ? 9.805 -6.195 3.072 1.00 70.38 112 PRO A C 1
ATOM 879 O O . PRO A 1 112 ? 11.005 -6.214 3.332 1.00 70.38 112 PRO A O 1
ATOM 882 N N . ALA A 1 113 ? 8.877 -6.404 4.006 1.00 64.00 113 ALA A N 1
ATOM 883 C CA . ALA A 1 113 ? 9.156 -6.779 5.394 1.00 64.00 113 ALA A CA 1
ATOM 884 C C . ALA A 1 113 ? 10.044 -8.025 5.479 1.00 64.00 113 ALA A C 1
ATOM 886 O O . ALA A 1 113 ? 10.834 -8.162 6.404 1.00 64.00 113 ALA A O 1
ATOM 887 N N . ALA A 1 114 ? 9.946 -8.914 4.484 1.00 64.56 114 ALA A N 1
ATOM 888 C CA . ALA A 1 114 ? 10.818 -10.073 4.318 1.00 64.56 114 ALA A CA 1
ATOM 889 C C . ALA A 1 114 ? 12.314 -9.710 4.223 1.00 64.56 114 ALA A C 1
ATOM 891 O O . ALA A 1 114 ? 13.160 -10.529 4.575 1.00 64.56 114 ALA A O 1
ATOM 892 N N . ASN A 1 115 ? 12.636 -8.493 3.778 1.00 70.12 115 ASN A N 1
ATOM 893 C CA . ASN A 1 115 ? 14.005 -8.002 3.637 1.00 70.12 115 ASN A CA 1
ATOM 894 C C . ASN A 1 115 ? 14.520 -7.281 4.894 1.00 70.12 115 ASN A C 1
ATOM 896 O O . ASN A 1 115 ? 15.676 -6.865 4.901 1.00 70.12 115 ASN A O 1
ATOM 900 N N . ASP A 1 116 ? 13.703 -7.153 5.946 1.00 73.62 116 ASP A N 1
ATOM 901 C CA . ASP A 1 116 ? 14.083 -6.526 7.215 1.00 73.62 116 ASP A CA 1
ATOM 902 C C . ASP A 1 116 ? 14.050 -7.558 8.364 1.00 73.62 116 ASP A C 1
ATOM 904 O O . ASP A 1 116 ? 13.036 -7.738 9.051 1.00 73.62 116 ASP A O 1
ATOM 908 N N . PRO A 1 117 ? 15.146 -8.316 8.565 1.00 77.19 117 PRO A N 1
ATOM 909 C CA . PRO A 1 117 ? 15.190 -9.376 9.568 1.00 77.19 117 PRO A CA 1
ATOM 910 C C . PRO A 1 117 ? 15.133 -8.846 11.009 1.00 77.19 117 PRO A C 1
ATOM 912 O O . PRO A 1 117 ? 14.640 -9.556 11.890 1.00 77.19 117 PRO A O 1
ATOM 915 N N . GLU A 1 118 ? 15.604 -7.621 11.267 1.00 77.69 118 GLU A N 1
ATOM 916 C CA . GLU A 1 118 ? 15.537 -6.988 12.591 1.00 77.69 118 GLU A CA 1
ATOM 917 C C . GLU A 1 118 ? 14.092 -6.660 12.973 1.00 77.69 118 GLU A C 1
ATOM 919 O O . GLU A 1 118 ? 13.630 -7.035 14.057 1.00 77.69 118 GLU A O 1
ATOM 924 N N . PHE A 1 119 ? 13.341 -6.053 12.054 1.00 81.94 119 PHE A N 1
ATOM 925 C CA . PHE A 1 119 ? 11.918 -5.796 12.202 1.00 81.94 119 PHE A CA 1
ATOM 926 C C . PHE A 1 119 ? 11.140 -7.093 12.397 1.00 81.94 119 PHE A C 1
ATOM 928 O O . PHE A 1 119 ? 10.333 -7.183 13.320 1.00 81.94 119 PHE A O 1
ATOM 935 N N . LEU A 1 120 ? 11.387 -8.124 11.583 1.00 81.62 120 LEU A N 1
ATOM 936 C CA . LEU A 1 120 ? 10.689 -9.404 11.721 1.00 81.62 120 LEU A CA 1
ATOM 937 C C . LEU A 1 120 ? 10.969 -10.077 13.062 1.00 81.62 120 LEU A C 1
ATOM 939 O O . LEU A 1 120 ? 10.048 -10.615 13.682 1.00 81.62 120 LEU A O 1
ATOM 943 N N . GLN A 1 121 ? 12.216 -10.039 13.533 1.00 82.50 121 GLN A N 1
ATOM 944 C CA . GLN A 1 121 ? 12.575 -10.589 14.835 1.00 82.50 121 GLN A CA 1
ATOM 945 C C . GLN A 1 121 ? 11.876 -9.828 15.968 1.00 82.50 121 GLN A C 1
ATOM 947 O O . GLN A 1 121 ? 11.326 -10.453 16.881 1.00 82.50 121 GLN A O 1
ATOM 952 N N . TYR A 1 122 ? 11.860 -8.497 15.901 1.00 83.19 122 TYR A N 1
ATOM 953 C CA . TYR A 1 122 ? 11.189 -7.657 16.887 1.00 83.19 122 TYR A CA 1
ATOM 954 C C . TYR A 1 122 ? 9.669 -7.864 16.877 1.00 83.19 122 TYR A C 1
ATOM 956 O O . TYR A 1 122 ? 9.067 -8.139 17.916 1.00 83.19 122 TYR A O 1
ATOM 964 N N . CYS A 1 123 ? 9.067 -7.833 15.690 1.00 83.12 123 CYS A N 1
ATOM 965 C CA . CYS A 1 123 ? 7.652 -8.079 15.460 1.00 83.12 123 CYS A CA 1
ATOM 966 C C . CYS A 1 123 ? 7.240 -9.452 16.001 1.00 83.12 123 CYS A C 1
ATOM 968 O O 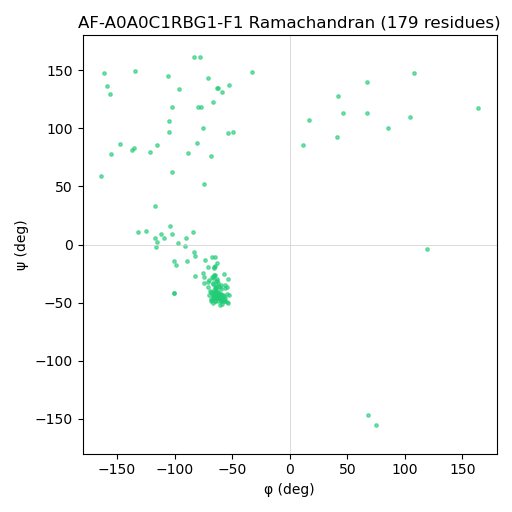. CYS A 1 123 ? 6.278 -9.554 16.758 1.00 83.12 123 CYS A O 1
ATOM 970 N N . ARG A 1 124 ? 8.030 -10.497 15.721 1.00 85.06 124 ARG A N 1
ATOM 971 C CA . ARG A 1 124 ? 7.833 -11.844 16.274 1.00 85.06 124 ARG A CA 1
ATOM 972 C C . ARG A 1 124 ? 7.878 -11.841 17.795 1.00 85.06 124 ARG A C 1
ATOM 974 O O . ARG A 1 124 ? 6.987 -12.409 18.419 1.00 85.06 124 ARG A O 1
ATOM 981 N N . LYS A 1 125 ? 8.887 -11.210 18.394 1.00 84.62 125 LYS A N 1
ATOM 982 C CA . LYS A 1 125 ? 9.049 -11.160 19.851 1.00 84.62 125 LYS A CA 1
ATOM 983 C C . LYS A 1 125 ? 7.859 -10.489 20.535 1.00 84.62 125 LYS A C 1
ATOM 985 O O . LYS A 1 125 ? 7.334 -11.040 21.500 1.00 84.62 125 LYS A O 1
ATOM 990 N N . GLU A 1 126 ? 7.417 -9.343 20.025 1.00 85.25 126 GLU A N 1
ATOM 991 C CA . GLU A 1 126 ? 6.252 -8.657 20.583 1.00 85.25 126 GLU A CA 1
ATOM 992 C C . GLU A 1 126 ? 4.982 -9.472 20.351 1.00 85.25 126 GLU A C 1
ATOM 994 O O . GLU A 1 126 ? 4.222 -9.690 21.290 1.00 85.25 126 GLU A O 1
ATOM 999 N N . LEU A 1 127 ? 4.780 -10.005 19.143 1.00 83.94 127 LEU A N 1
ATOM 1000 C CA . LEU A 1 127 ? 3.597 -10.788 18.801 1.00 83.94 127 LEU A CA 1
ATOM 1001 C C . LEU A 1 127 ? 3.468 -12.038 19.692 1.00 83.94 127 LEU A C 1
ATOM 1003 O O . LEU A 1 127 ? 2.367 -12.333 20.156 1.00 83.94 127 LEU A O 1
ATOM 1007 N N . VAL A 1 128 ? 4.575 -12.716 20.029 1.00 85.81 128 VAL A N 1
ATOM 1008 C CA . VAL A 1 128 ? 4.586 -13.843 20.988 1.00 85.81 128 VAL A CA 1
ATOM 1009 C C . VAL A 1 128 ? 3.997 -13.443 22.344 1.00 85.81 128 VAL A C 1
ATOM 1011 O O . VAL A 1 128 ? 3.305 -14.245 22.966 1.00 85.81 128 VAL A O 1
ATOM 1014 N N . SER A 1 129 ? 4.197 -12.202 22.788 1.00 81.31 129 SER A N 1
ATOM 1015 C CA . SER A 1 129 ? 3.622 -11.698 24.041 1.00 81.31 129 SER A CA 1
ATOM 1016 C C . SER A 1 129 ? 2.085 -11.599 23.999 1.00 81.31 129 SER A C 1
ATOM 1018 O O . SER A 1 129 ? 1.425 -11.702 25.032 1.00 81.31 129 SER A O 1
ATOM 1020 N N . PHE A 1 130 ? 1.493 -11.441 22.808 1.00 80.38 130 PHE A N 1
ATOM 1021 C CA . PHE A 1 130 ? 0.048 -11.238 22.632 1.00 80.38 130 PHE A CA 1
ATOM 1022 C C . PHE A 1 130 ? -0.715 -12.497 22.206 1.00 80.38 130 PHE A C 1
ATOM 1024 O O . PHE A 1 130 ? -1.815 -12.735 22.717 1.00 80.38 130 PHE A O 1
ATOM 1031 N N . VAL A 1 131 ? -0.151 -13.290 21.286 1.00 78.56 131 VAL A N 1
ATOM 1032 C CA . VAL A 1 131 ? -0.782 -14.502 20.714 1.00 78.56 131 V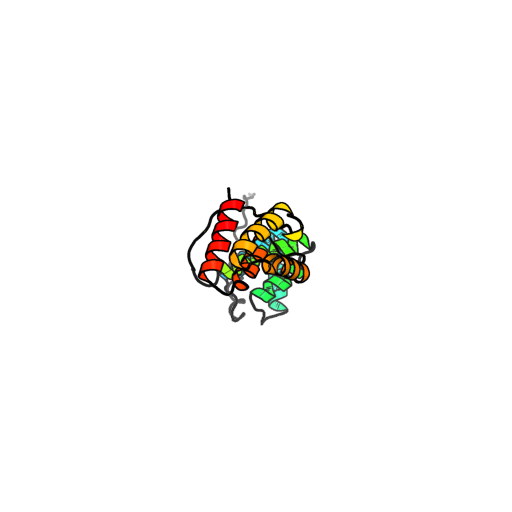AL A CA 1
ATOM 1033 C C . VAL A 1 131 ? -0.034 -15.795 21.045 1.00 78.56 131 VAL A C 1
ATOM 1035 O O . VAL A 1 131 ? -0.476 -16.881 20.671 1.00 78.56 131 VAL A O 1
ATOM 1038 N N . GLY A 1 132 ? 1.092 -15.708 21.757 1.00 78.25 132 GLY A N 1
ATOM 1039 C CA . GLY A 1 132 ? 1.880 -16.870 22.153 1.00 78.25 132 GLY A CA 1
ATOM 1040 C C . GLY A 1 132 ? 2.694 -17.478 21.001 1.00 78.25 132 GLY A C 1
ATOM 1041 O O . GLY A 1 132 ? 3.014 -16.795 20.027 1.00 78.25 132 GLY A O 1
ATOM 1042 N N . PRO A 1 133 ? 3.043 -18.776 21.073 1.00 77.12 133 PRO A N 1
ATOM 1043 C CA . PRO A 1 133 ? 3.934 -19.431 20.106 1.00 77.12 133 PRO A CA 1
ATOM 1044 C C . PRO A 1 133 ? 3.373 -19.474 18.674 1.00 77.12 133 PRO A C 1
ATOM 1046 O O . PRO A 1 133 ? 4.132 -19.662 17.724 1.00 77.12 133 PRO A O 1
ATOM 1049 N N . PHE A 1 134 ? 2.069 -19.233 18.500 1.00 78.25 134 PHE A N 1
ATOM 1050 C CA . PHE A 1 134 ? 1.433 -19.082 17.189 1.00 78.25 134 PHE A CA 1
ATOM 1051 C C . PHE A 1 134 ? 1.923 -17.852 16.411 1.00 78.25 134 PHE A C 1
ATOM 1053 O O . PHE A 1 134 ? 1.788 -17.816 15.192 1.00 78.25 134 PHE A O 1
ATOM 1060 N N . ALA A 1 135 ? 2.536 -16.873 17.081 1.00 81.19 135 ALA A N 1
ATOM 1061 C CA . ALA A 1 135 ? 3.080 -15.665 16.465 1.00 81.19 135 ALA A CA 1
ATOM 1062 C C . ALA A 1 135 ? 4.059 -15.960 15.321 1.00 81.19 135 ALA A C 1
ATOM 1064 O O . ALA A 1 135 ? 3.998 -15.334 14.265 1.00 81.19 135 ALA A O 1
ATOM 1065 N N . THR A 1 136 ? 4.943 -16.939 15.521 1.00 80.50 136 THR A N 1
ATOM 1066 C CA . THR A 1 136 ? 5.927 -17.352 14.514 1.00 80.50 136 THR A CA 1
ATOM 1067 C C . THR A 1 136 ? 5.234 -17.831 13.245 1.00 80.50 136 THR A C 1
ATOM 1069 O O . THR A 1 136 ? 5.550 -17.348 12.160 1.00 80.50 136 THR A O 1
ATOM 1072 N N . VAL A 1 137 ? 4.235 -18.704 13.406 1.00 83.94 137 VAL A N 1
ATOM 1073 C CA . VAL A 1 137 ? 3.459 -19.270 12.298 1.00 83.94 137 VAL A CA 1
ATOM 1074 C C . VAL A 1 137 ? 2.676 -18.178 11.577 1.00 83.94 137 VAL A C 1
ATOM 1076 O O . VAL A 1 137 ? 2.637 -18.168 10.356 1.00 83.94 137 VAL A O 1
ATOM 1079 N N . LEU A 1 138 ? 2.095 -17.222 12.307 1.00 83.94 138 LEU A N 1
ATOM 1080 C CA . LEU A 1 138 ? 1.351 -16.113 11.706 1.00 83.94 138 LEU A CA 1
ATOM 1081 C C . LEU A 1 138 ? 2.226 -15.218 10.826 1.00 83.94 138 LEU A C 1
ATOM 1083 O O . LEU A 1 138 ? 1.784 -14.812 9.753 1.00 83.94 138 LEU A O 1
ATOM 1087 N N . ILE A 1 139 ? 3.446 -14.913 11.265 1.00 83.81 139 ILE A N 1
ATOM 1088 C CA . ILE A 1 139 ? 4.392 -14.106 10.485 1.00 83.81 139 ILE A CA 1
ATOM 1089 C C . ILE A 1 139 ? 4.836 -14.870 9.240 1.00 83.81 139 ILE A C 1
ATOM 1091 O O . ILE A 1 139 ? 4.792 -14.321 8.142 1.00 83.81 139 ILE A O 1
ATOM 1095 N N . GLU A 1 140 ? 5.219 -16.137 9.397 1.00 84.00 140 GLU A N 1
ATOM 1096 C CA . GLU A 1 140 ? 5.682 -16.972 8.285 1.00 84.00 140 GLU A CA 1
ATOM 1097 C C . GLU A 1 140 ? 4.577 -17.209 7.253 1.00 84.00 140 GLU A C 1
ATOM 1099 O O . GLU A 1 140 ? 4.812 -17.013 6.066 1.00 84.00 140 GLU A O 1
ATOM 1104 N N . ASP A 1 141 ? 3.357 -17.519 7.696 1.00 83.56 141 ASP A N 1
ATOM 1105 C CA . ASP A 1 141 ? 2.172 -17.646 6.842 1.00 83.56 141 ASP A CA 1
ATOM 1106 C C . ASP A 1 141 ? 1.873 -16.340 6.096 1.00 83.56 141 ASP A C 1
ATOM 1108 O O . ASP A 1 141 ? 1.591 -16.343 4.900 1.00 83.56 141 ASP A O 1
ATOM 1112 N N . THR A 1 142 ? 1.978 -15.195 6.772 1.00 84.31 142 THR A N 1
ATOM 1113 C CA . THR A 1 142 ? 1.678 -13.902 6.145 1.00 84.31 142 THR A CA 1
ATOM 1114 C C . THR A 1 142 ? 2.711 -13.531 5.080 1.00 84.31 142 THR A C 1
ATOM 1116 O O . THR A 1 142 ? 2.323 -13.062 4.009 1.00 84.31 142 THR A O 1
ATOM 1119 N N . ILE A 1 143 ? 3.999 -13.781 5.335 1.00 83.12 143 ILE A N 1
ATOM 1120 C CA . ILE A 1 143 ? 5.080 -13.557 4.362 1.00 83.12 143 ILE A CA 1
ATOM 1121 C C . ILE A 1 143 ? 4.987 -14.559 3.206 1.00 83.12 143 ILE A C 1
ATOM 1123 O O . ILE A 1 143 ? 5.163 -14.174 2.053 1.00 83.12 143 ILE A O 1
ATOM 1127 N N . ALA A 1 144 ? 4.670 -15.826 3.486 1.00 80.25 144 ALA A N 1
ATOM 1128 C CA . ALA A 1 144 ? 4.497 -16.851 2.459 1.00 80.25 144 ALA A CA 1
ATOM 1129 C C . ALA A 1 144 ? 3.330 -16.521 1.516 1.00 80.25 144 ALA A C 1
ATOM 1131 O O . ALA A 1 144 ? 3.459 -16.662 0.302 1.00 80.25 144 ALA A O 1
ATOM 1132 N N . ASN A 1 145 ? 2.216 -16.029 2.066 1.00 78.12 145 ASN A N 1
ATOM 1133 C CA . ASN A 1 145 ? 1.057 -15.601 1.285 1.00 78.12 145 ASN A CA 1
ATOM 1134 C C . ASN A 1 145 ? 1.290 -14.260 0.568 1.00 78.12 145 ASN A C 1
ATOM 1136 O O . ASN A 1 145 ? 0.693 -14.012 -0.478 1.00 78.12 145 ASN A O 1
ATOM 1140 N N . ASN A 1 146 ? 2.154 -13.393 1.107 1.00 76.69 146 ASN A N 1
ATOM 1141 C CA . ASN A 1 146 ? 2.424 -12.058 0.576 1.00 76.69 146 ASN A CA 1
ATOM 1142 C C . ASN A 1 146 ? 3.936 -11.752 0.600 1.00 76.69 146 ASN A C 1
ATOM 1144 O O . ASN A 1 146 ? 4.408 -11.026 1.477 1.00 76.69 146 ASN A O 1
ATOM 1148 N N . PRO A 1 147 ? 4.717 -12.233 -0.383 1.00 74.56 147 PRO A N 1
ATOM 1149 C CA . PRO A 1 147 ? 6.179 -12.088 -0.375 1.00 74.56 147 PRO A CA 1
ATOM 1150 C C . PRO A 1 147 ? 6.660 -10.634 -0.508 1.00 74.56 147 PRO A C 1
ATOM 1152 O O . PRO A 1 147 ? 7.792 -10.321 -0.155 1.00 74.56 147 PRO A O 1
ATOM 1155 N N . ASN A 1 148 ? 5.798 -9.735 -0.994 1.00 76.62 148 ASN A N 1
ATOM 1156 C CA . ASN A 1 148 ? 6.074 -8.302 -1.129 1.00 76.62 148 ASN A CA 1
ATOM 1157 C C . ASN A 1 148 ? 5.381 -7.457 -0.044 1.00 76.62 148 ASN A C 1
ATOM 1159 O O . ASN A 1 148 ? 5.229 -6.249 -0.219 1.00 76.62 148 ASN A O 1
ATOM 1163 N N . ILE A 1 149 ? 4.907 -8.073 1.046 1.00 79.44 149 ILE A N 1
ATOM 1164 C CA . ILE A 1 149 ? 4.244 -7.343 2.130 1.00 79.44 149 ILE A CA 1
ATOM 1165 C C . ILE A 1 149 ? 5.218 -6.366 2.783 1.00 79.44 149 ILE A C 1
ATOM 1167 O O . ILE A 1 149 ? 6.357 -6.732 3.053 1.00 79.44 149 ILE A O 1
ATOM 1171 N N . THR A 1 150 ? 4.798 -5.128 3.031 1.00 80.81 150 THR A N 1
ATOM 1172 C CA . THR A 1 150 ? 5.623 -4.129 3.726 1.00 80.81 150 THR A CA 1
ATOM 1173 C C . THR A 1 150 ? 5.518 -4.295 5.247 1.00 80.81 150 THR A C 1
ATOM 1175 O O . THR A 1 150 ? 4.574 -4.931 5.725 1.00 80.81 150 THR A O 1
ATOM 1178 N N . PRO A 1 151 ? 6.459 -3.742 6.035 1.00 77.50 151 PRO A N 1
ATOM 1179 C CA . PRO A 1 151 ? 6.425 -3.825 7.497 1.00 77.50 151 PRO A CA 1
ATOM 1180 C C . PRO A 1 151 ? 5.094 -3.361 8.099 1.00 77.50 151 PRO A C 1
ATOM 1182 O O . PRO A 1 151 ? 4.517 -4.036 8.949 1.00 77.50 151 PRO A O 1
ATOM 1185 N N . GLU A 1 152 ? 4.559 -2.249 7.601 1.00 77.88 152 GLU A N 1
ATOM 1186 C CA . GLU A 1 152 ? 3.281 -1.691 8.048 1.00 77.88 152 GLU A CA 1
ATOM 1187 C C . GLU A 1 152 ? 2.107 -2.612 7.709 1.00 77.88 152 GLU A C 1
ATOM 1189 O O . GLU A 1 152 ? 1.282 -2.906 8.575 1.00 77.88 152 GLU A O 1
ATOM 1194 N N . GLN A 1 153 ? 2.078 -3.142 6.482 1.00 78.44 153 GLN A N 1
ATOM 1195 C CA . GLN A 1 153 ? 1.038 -4.073 6.046 1.00 78.44 153 GLN A CA 1
ATOM 1196 C C . GLN A 1 153 ? 1.092 -5.387 6.830 1.00 78.44 153 GLN A C 1
ATOM 1198 O O . GLN A 1 153 ? 0.052 -5.949 7.172 1.00 78.44 153 GLN A O 1
ATOM 1203 N N . LEU A 1 154 ? 2.293 -5.868 7.171 1.00 84.25 154 LEU A N 1
ATOM 1204 C CA . LEU A 1 154 ? 2.458 -7.035 8.033 1.00 84.25 154 LEU A CA 1
ATOM 1205 C C . LEU A 1 154 ? 1.820 -6.779 9.400 1.00 84.25 154 LEU A C 1
ATOM 1207 O O . LEU A 1 154 ? 1.061 -7.617 9.877 1.00 84.25 154 LEU A O 1
ATOM 1211 N N . VAL A 1 155 ? 2.075 -5.619 10.011 1.00 84.00 155 VAL A N 1
ATOM 1212 C CA . VAL A 1 155 ? 1.464 -5.252 11.298 1.00 84.00 155 VAL A CA 1
ATOM 1213 C C . VAL A 1 155 ? -0.053 -5.212 11.181 1.00 84.00 155 VAL A C 1
ATOM 1215 O O . VAL A 1 155 ? -0.720 -5.787 12.033 1.00 84.00 155 VAL A O 1
ATOM 1218 N N . GLU A 1 156 ? -0.613 -4.607 10.134 1.00 83.12 156 GLU A N 1
ATOM 1219 C CA . GLU A 1 156 ? -2.069 -4.539 9.959 1.00 83.12 156 GLU A CA 1
ATOM 1220 C C . GLU A 1 156 ? -2.710 -5.929 9.832 1.00 83.12 156 GLU A C 1
ATOM 1222 O O . GLU A 1 156 ? -3.699 -6.220 10.513 1.00 83.12 156 GLU A O 1
ATOM 1227 N N . VAL A 1 157 ? -2.110 -6.828 9.045 1.00 83.75 157 VAL A N 1
ATOM 1228 C CA . VAL A 1 157 ? -2.587 -8.214 8.919 1.00 83.75 157 VAL A CA 1
ATOM 1229 C C . VAL A 1 157 ? -2.504 -8.950 10.259 1.00 83.75 157 VAL A C 1
ATOM 1231 O O . VAL A 1 157 ? -3.430 -9.671 10.634 1.00 83.75 157 VAL A O 1
ATOM 1234 N N . LEU A 1 158 ? -1.421 -8.758 11.012 1.00 83.44 158 LEU A N 1
ATOM 1235 C CA . LEU A 1 158 ? -1.244 -9.384 12.321 1.00 83.44 158 LEU A CA 1
ATOM 1236 C C . LEU A 1 158 ? -2.244 -8.849 13.351 1.00 83.44 158 LEU A C 1
ATOM 1238 O O . LEU A 1 158 ? -2.829 -9.642 14.083 1.00 83.44 158 LEU A O 1
ATOM 1242 N N . VAL A 1 159 ? -2.498 -7.538 13.369 1.00 84.31 159 VAL A N 1
ATOM 1243 C CA . VAL A 1 159 ? -3.521 -6.891 14.208 1.00 84.31 159 VAL A CA 1
ATOM 1244 C C . VAL A 1 159 ? -4.894 -7.498 13.927 1.00 84.31 159 VAL A C 1
ATOM 1246 O O . VAL A 1 159 ? -5.603 -7.857 14.864 1.00 84.31 159 VAL A O 1
ATOM 1249 N N . ALA A 1 160 ? -5.244 -7.699 12.655 1.00 81.81 160 ALA A N 1
ATOM 1250 C C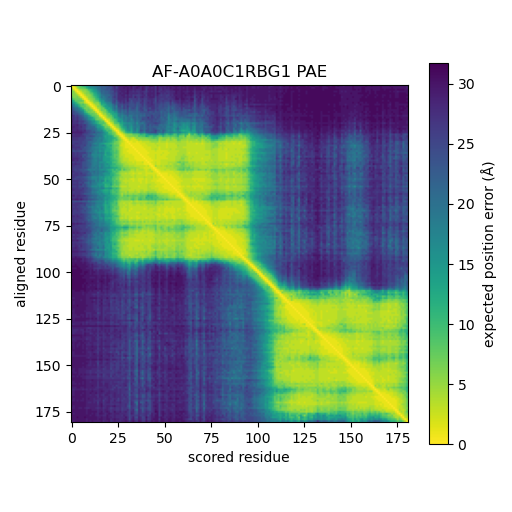A . ALA A 1 160 ? -6.509 -8.322 12.269 1.00 81.81 160 ALA A CA 1
ATOM 1251 C C . ALA A 1 160 ? -6.612 -9.806 12.675 1.00 81.81 160 ALA A C 1
ATOM 1253 O O . ALA A 1 160 ? -7.709 -10.301 12.930 1.00 81.81 160 ALA A O 1
ATOM 1254 N N . LYS A 1 161 ? -5.484 -10.526 12.760 1.00 78.12 161 LYS A N 1
ATOM 1255 C CA . LYS A 1 161 ? -5.442 -11.929 13.207 1.00 78.12 161 LYS A CA 1
ATOM 1256 C C . LYS A 1 161 ? -5.433 -12.092 14.734 1.00 78.12 161 LYS A C 1
ATOM 1258 O O . LYS 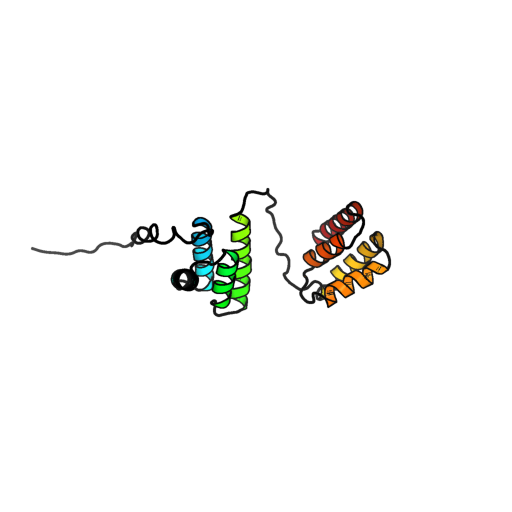A 1 161 ? -5.597 -13.212 15.220 1.00 78.12 161 LYS A O 1
ATOM 1263 N N . ILE A 1 162 ? -5.262 -11.015 15.506 1.00 80.62 162 ILE A N 1
ATOM 1264 C CA . ILE A 1 162 ? -5.345 -11.061 16.970 1.00 80.62 162 ILE A CA 1
ATOM 1265 C C . ILE A 1 162 ? -6.830 -11.049 17.382 1.00 80.62 162 ILE A C 1
ATOM 1267 O O . ILE A 1 162 ? -7.520 -10.059 17.148 1.00 80.62 162 ILE A O 1
ATOM 1271 N N . PRO A 1 163 ? -7.341 -12.093 18.065 1.00 72.56 163 PRO A N 1
ATOM 1272 C CA . PRO A 1 163 ? -8.769 -12.212 18.386 1.00 72.56 163 PRO A CA 1
ATOM 1273 C C . PRO A 1 163 ? -9.278 -11.140 19.365 1.00 72.56 163 PRO A C 1
ATOM 1275 O O . PRO A 1 163 ? -10.476 -10.879 19.439 1.00 72.56 163 PRO A O 1
ATOM 1278 N N . HIS A 1 164 ? -8.381 -10.505 20.126 1.00 78.50 164 HIS A N 1
ATOM 1279 C CA . HIS A 1 164 ? -8.717 -9.431 21.056 1.00 78.50 164 HIS A CA 1
ATOM 1280 C C . HIS A 1 164 ? -8.305 -8.072 20.494 1.00 78.50 164 HIS A C 1
ATOM 1282 O O . HIS A 1 164 ? -7.132 -7.710 20.553 1.00 78.50 164 HIS A O 1
ATOM 1288 N N . GLN A 1 165 ? -9.279 -7.278 20.048 1.00 74.00 165 GLN A N 1
ATOM 1289 C CA . GLN A 1 165 ? -9.053 -5.950 19.463 1.00 74.00 165 GLN A CA 1
ATOM 1290 C C . GLN A 1 165 ? -8.234 -5.010 20.367 1.00 74.00 165 GLN A C 1
ATOM 1292 O O . GLN A 1 165 ? -7.384 -4.274 19.874 1.00 74.00 165 GLN A O 1
ATOM 1297 N N . GLN A 1 166 ? -8.426 -5.062 21.691 1.00 78.12 166 GLN A N 1
ATOM 1298 C CA . GLN A 1 166 ? -7.611 -4.283 22.635 1.00 78.12 166 GLN A CA 1
ATOM 1299 C C . GLN A 1 166 ? -6.132 -4.688 22.581 1.00 78.12 166 GLN A C 1
ATOM 1301 O O . GLN A 1 166 ? -5.268 -3.833 22.413 1.00 78.12 166 GLN A O 1
ATOM 1306 N N . ARG A 1 167 ? -5.840 -5.994 22.629 1.00 77.56 167 ARG A N 1
ATOM 1307 C CA . ARG A 1 167 ? -4.467 -6.510 22.501 1.00 77.56 167 ARG A CA 1
ATOM 1308 C C . ARG A 1 167 ? -3.870 -6.213 21.131 1.00 77.56 167 ARG A C 1
ATOM 1310 O O . ARG A 1 167 ? -2.682 -5.934 21.031 1.00 77.56 167 ARG A O 1
ATOM 1317 N N . ALA A 1 168 ? -4.695 -6.260 20.090 1.00 79.62 168 ALA A N 1
ATOM 1318 C CA . ALA A 1 168 ? -4.288 -5.952 18.731 1.00 79.62 168 ALA A CA 1
ATOM 1319 C C . ALA A 1 168 ? -3.792 -4.502 18.611 1.00 79.62 168 ALA A C 1
ATOM 1321 O O . ALA A 1 168 ? -2.731 -4.255 18.042 1.00 79.62 168 ALA A O 1
ATOM 1322 N N . GLN A 1 169 ? -4.500 -3.550 19.226 1.00 80.50 169 GLN A N 1
ATOM 1323 C CA . GLN A 1 169 ? -4.067 -2.154 19.217 1.00 80.50 169 GLN A CA 1
ATOM 1324 C C . GLN A 1 169 ? -2.882 -1.867 20.134 1.00 80.50 169 GLN A C 1
ATOM 1326 O O . GLN A 1 169 ? -2.038 -1.040 19.791 1.00 80.50 169 GLN A O 1
ATOM 1331 N N . GLU A 1 170 ? -2.757 -2.562 21.264 1.00 82.75 170 GLU A N 1
ATOM 1332 C CA . GLU A 1 170 ? -1.538 -2.477 22.074 1.00 82.75 170 GLU A CA 1
ATOM 1333 C C . GLU A 1 170 ? -0.309 -2.974 21.306 1.00 82.75 170 GLU A C 1
ATOM 1335 O O . GLU A 1 170 ? 0.730 -2.314 21.323 1.00 82.75 170 GLU A O 1
ATOM 1340 N N . PHE A 1 171 ? -0.439 -4.084 20.575 1.00 84.81 171 PHE A N 1
ATOM 1341 C CA . PHE A 1 171 ? 0.608 -4.581 19.687 1.00 84.81 171 PHE A CA 1
ATOM 1342 C C . PHE A 1 171 ? 0.982 -3.542 18.620 1.00 84.81 171 PHE A C 1
ATOM 1344 O O . PHE A 1 171 ? 2.158 -3.196 18.504 1.00 84.81 171 PHE A O 1
ATOM 1351 N N . ARG A 1 172 ? -0.004 -2.981 17.900 1.00 83.12 172 ARG A N 1
ATOM 1352 C CA . ARG A 1 172 ? 0.228 -1.933 16.886 1.00 83.12 172 ARG A CA 1
ATOM 1353 C C . ARG A 1 172 ? 1.009 -0.755 17.464 1.00 83.12 172 ARG A C 1
ATOM 1355 O O . ARG A 1 172 ? 2.025 -0.363 16.898 1.00 83.12 172 ARG A O 1
ATOM 1362 N N . ASN A 1 173 ? 0.562 -0.226 18.603 1.00 82.06 173 ASN A N 1
ATOM 1363 C CA . ASN A 1 173 ? 1.215 0.903 19.260 1.00 82.06 173 ASN A CA 1
ATOM 1364 C C . ASN A 1 173 ? 2.653 0.572 19.663 1.00 82.06 173 ASN A C 1
ATOM 1366 O O . ASN A 1 173 ? 3.550 1.375 19.427 1.00 82.06 173 ASN A O 1
ATOM 1370 N N . ARG A 1 174 ? 2.908 -0.619 20.218 1.00 79.25 174 ARG A N 1
ATOM 1371 C CA . ARG A 1 174 ? 4.266 -1.028 20.600 1.00 79.25 174 ARG A CA 1
ATOM 1372 C C . ARG A 1 174 ? 5.215 -1.109 19.412 1.00 79.25 174 ARG A C 1
ATOM 1374 O O . ARG A 1 174 ? 6.332 -0.603 19.506 1.00 79.25 174 ARG A O 1
ATOM 1381 N N . ILE A 1 175 ? 4.763 -1.689 18.301 1.00 81.44 175 ILE A N 1
ATOM 1382 C CA . ILE A 1 175 ? 5.566 -1.768 17.079 1.00 81.44 175 ILE A CA 1
ATOM 1383 C C . ILE A 1 175 ? 5.829 -0.369 16.508 1.00 81.44 175 ILE A C 1
ATOM 1385 O O . ILE A 1 175 ? 6.974 -0.036 16.205 1.00 81.44 175 ILE A O 1
ATOM 1389 N N . GLN A 1 176 ? 4.797 0.476 16.421 1.00 70.12 176 GLN A N 1
ATOM 1390 C CA . GLN A 1 176 ? 4.918 1.826 15.866 1.00 70.12 176 GLN A CA 1
ATOM 1391 C C . GLN A 1 176 ? 5.802 2.751 16.713 1.00 70.12 176 GLN A C 1
ATOM 1393 O O . GLN A 1 176 ? 6.589 3.504 16.150 1.00 70.12 176 GLN A O 1
ATOM 1398 N N . ILE A 1 177 ? 5.724 2.680 18.046 1.00 66.12 177 ILE A N 1
ATOM 1399 C CA . ILE A 1 177 ? 6.551 3.500 18.949 1.00 66.12 177 ILE A CA 1
ATOM 1400 C C . ILE A 1 177 ? 8.037 3.177 18.778 1.00 66.12 177 ILE A C 1
ATOM 1402 O O . ILE A 1 177 ? 8.867 4.082 18.768 1.00 66.12 177 ILE A O 1
ATOM 1406 N N . LYS A 1 178 ? 8.387 1.893 18.649 1.00 61.44 178 LYS A N 1
ATOM 1407 C CA . LYS A 1 178 ? 9.788 1.462 18.593 1.00 61.44 178 LYS A CA 1
ATOM 1408 C C . LYS A 1 178 ? 10.435 1.595 17.219 1.00 61.44 178 LYS A C 1
ATOM 1410 O O . LYS A 1 178 ? 11.646 1.742 17.173 1.00 61.44 178 LYS A O 1
ATOM 1415 N N . TYR A 1 179 ? 9.657 1.532 16.141 1.00 58.53 179 TYR A N 1
ATOM 1416 C CA . TYR A 1 179 ? 10.172 1.658 14.774 1.00 58.53 179 TYR A CA 1
ATOM 1417 C C . TYR A 1 179 ? 10.211 3.120 14.279 1.00 58.53 179 TYR A C 1
ATOM 1419 O O . TYR A 1 179 ? 10.873 3.409 13.290 1.00 58.53 179 TYR A O 1
ATOM 1427 N N . LYS A 1 180 ? 9.536 4.055 14.974 1.00 50.88 180 LYS A N 1
ATOM 1428 C CA . LYS A 1 180 ? 9.601 5.513 14.724 1.00 50.88 180 LYS A CA 1
ATOM 1429 C C . LYS A 1 180 ? 10.588 6.290 15.626 1.00 50.88 180 LYS A C 1
ATOM 1431 O O . LYS A 1 180 ? 10.630 7.513 15.521 1.00 50.88 180 LYS A O 1
ATOM 1436 N N . SER A 1 181 ? 11.324 5.635 16.533 1.00 38.50 181 SER A N 1
ATOM 1437 C CA . SER A 1 181 ? 12.330 6.258 17.428 1.00 38.50 181 SER A CA 1
ATOM 1438 C C . SER A 1 181 ? 13.734 5.785 17.101 1.00 38.50 181 SER A C 1
ATOM 1440 O O . SER A 1 181 ? 14.653 6.625 17.184 1.00 38.50 181 SER A O 1
#

Secondary structure (DSSP, 8-state):
--------------SSSSTTSSTTSTT--HHHHHHHHHHHHHHHGGGHHHHHHHHHHH-TT--HHHHHHHHHHTSSSHHHHHHHHHHHHHHHHHTS----------------GGG-HHHHHHHHHHHHHHHTTHHHHHHHHHHHH-TT--HHHHHHHHHHH-S-HHHHHHHHHHHHHHH--